Protein AF-A0A968MFD9-F1 (afdb_monomer)

Foldseek 3Di:
DDDVVVVVVVVVVVVVPPPDDPDDDDDPDDDPPDPDDPDDDDPDDDPDPDDDDDPPPPDDDDPDPPLPQDQLQQQDDPPRDDPDDADEDEDECFPDPNLVVLVVCVVVVHQEYEYEDEQCVQPVDPPDGDCVRVVVNLVSCNVSSHAYEYEYAFDHLVQDPVSFRAQGPDLLSLLVSLLVVLLVQASSHQEYEQFAALCDCVRRRNGRHDPVSLVSNLVSNVVSNCVRHSSHYYHYYDHDDDPDDDDD

Nearest PDB structures (foldseek):
  4zn2-assembly4_D  TM=9.107E-01  e=3.249E-11  Pseudomonas aeruginosa PAO1
  7kmn-assembly1_A  TM=6.439E-01  e=2.914E-06  Xanthomonas citri pv. citri str. 306
  6tbh-assembly5_E  TM=6.939E-01  e=8.505E-06  Cellvibrio japonicus Ueda107
  8z47-assembly1_A  TM=7.196E-01  e=1.811E-05  Bacteroides xylanisolvens XB1A
  8fa4-assembly2_A  TM=6.139E-01  e=4.529E-06  Xanthomonas campestris pv. campestris

Radius of gyration: 30.85 Å; Cα contacts (8 Å, |Δi|>4): 323; chains: 1; bounding box: 94×56×72 Å

Solvent-accessible surface area (backbone atoms only — not comparable to full-atom values): 14937 Å² total; per-residue (Å²): 139,88,59,72,68,59,55,53,54,56,55,55,57,61,68,71,71,74,76,75,78,80,73,79,78,79,74,80,78,78,75,84,81,71,78,84,71,84,76,75,81,76,78,76,83,74,85,71,76,79,79,78,83,68,93,78,72,81,67,78,77,77,92,68,81,69,75,67,84,75,74,55,60,36,69,60,68,85,75,63,86,66,101,62,92,82,51,63,45,81,52,78,57,76,99,48,67,45,68,59,54,54,51,50,38,48,74,71,69,34,46,33,38,40,34,78,45,49,44,25,76,33,34,61,46,93,93,48,71,55,55,68,72,57,52,52,52,49,50,50,32,56,76,65,55,34,43,34,30,41,31,43,34,37,31,21,36,88,46,23,94,83,52,37,43,10,67,52,76,47,36,65,62,49,16,53,50,34,29,54,53,31,61,74,37,54,92,61,43,50,28,40,25,47,39,56,25,50,84,36,28,70,48,25,41,70,36,76,50,53,69,68,60,52,48,47,38,43,52,24,38,43,51,27,28,46,76,67,26,41,36,36,36,71,40,74,46,59,71,68,88,75,93,68,84,78,77,131

Sequence (248 aa):
MPMRLILLIVLAAVVLASCGEVSPVPAPTPLPTQPLQPSTPLPEPQTSALPTESPWYLGTPSPLVAPLSNVCLGAGDFPPQIDAVQYGINAFLFATDTARVLALTKIGGFTWVRQQIHWHDLEGEKGNFVWRPLDQIVSAARANDVQLMLSVVRSPPWATTTGHTGLPDDPAAFENFMRKLAERYRGRVAAYQIWNEPNLSHEGGGTPVEPAQYLATLQAGYRAVKEVDPCALVVSAALALRTTPTRP

Secondary structure (DSSP, 8-state):
--SHHHHHHHHHHHHTT-----PPPPPPPPP-----PPPPPPPP---PPPPPPPTT---PPP------TT--TTSSSSSPP-SS---EEE---TTS-HHHHHHHHHHTT--EEEEEEEHHHH-SBTTB---HHHHHHHHHHHHTTPEEEEEEE---GGG-TT-SSSS-SSHHHHHHHHHHHHHHHTTT--EEEE-S-TTSGGGGTTSPPPHHHHHHHHHHHHHHHHHH-TTSEEEEPPPPPP-S----

Structure (mmCIF, N/CA/C/O backbone):
data_AF-A0A968MFD9-F1
#
_entry.id   AF-A0A968MFD9-F1
#
loop_
_atom_site.group_PDB
_atom_site.id
_atom_site.type_symbol
_atom_site.label_atom_id
_atom_site.label_alt_id
_atom_site.label_comp_id
_atom_site.label_asym_id
_atom_site.label_entity_id
_atom_site.label_seq_id
_atom_site.pdbx_PDB_ins_code
_atom_site.Cartn_x
_atom_site.Cartn_y
_atom_site.Cartn_z
_atom_site.occupancy
_atom_site.B_iso_or_equiv
_atom_site.auth_seq_id
_atom_site.auth_comp_id
_atom_site.auth_asym_id
_atom_site.auth_atom_id
_atom_site.pdbx_PDB_model_num
ATOM 1 N N . MET A 1 1 ? 74.063 -25.844 -18.238 1.00 59.44 1 MET A N 1
ATOM 2 C CA . MET A 1 1 ? 74.278 -24.954 -17.070 1.00 59.44 1 MET A CA 1
ATOM 3 C C . MET A 1 1 ? 74.148 -23.534 -17.603 1.00 59.44 1 MET A C 1
ATOM 5 O O . MET A 1 1 ? 74.822 -23.332 -18.601 1.00 59.44 1 MET A O 1
ATOM 9 N N . PRO A 1 2 ? 73.309 -22.595 -17.106 1.00 57.34 2 PRO A N 1
ATOM 10 C CA . PRO A 1 2 ? 72.785 -22.423 -15.742 1.00 57.34 2 PRO A CA 1
ATOM 11 C C . PRO A 1 2 ? 71.356 -21.794 -15.694 1.00 57.34 2 PRO A C 1
ATOM 13 O O . PRO A 1 2 ? 71.193 -20.600 -15.893 1.00 57.34 2 PRO A O 1
ATOM 16 N N . MET A 1 3 ? 70.290 -22.548 -15.408 1.00 53.91 3 MET A N 1
ATOM 17 C CA . MET A 1 3 ? 69.000 -21.904 -15.047 1.00 53.91 3 MET A CA 1
ATOM 18 C C . MET A 1 3 ? 68.132 -22.801 -14.167 1.00 53.91 3 MET A C 1
ATOM 20 O O . MET A 1 3 ? 67.531 -22.345 -13.201 1.00 53.91 3 MET A O 1
ATOM 24 N N . ARG A 1 4 ? 68.179 -24.118 -14.403 1.00 56.38 4 ARG A N 1
ATOM 25 C CA . ARG A 1 4 ? 67.490 -25.104 -13.555 1.00 56.38 4 ARG A CA 1
ATOM 26 C C . ARG A 1 4 ? 68.107 -25.273 -12.159 1.00 56.38 4 ARG A C 1
ATOM 28 O O . ARG A 1 4 ? 67.379 -25.581 -11.228 1.00 56.38 4 ARG A O 1
ATOM 35 N N . LEU A 1 5 ? 69.409 -25.018 -11.992 1.00 51.31 5 LEU A N 1
ATOM 36 C CA . LEU A 1 5 ? 70.069 -25.106 -10.681 1.00 51.31 5 LEU A CA 1
ATOM 37 C C . LEU A 1 5 ? 69.786 -23.876 -9.797 1.00 51.31 5 LEU A C 1
ATOM 39 O O . LEU A 1 5 ? 69.668 -24.010 -8.588 1.00 51.31 5 LEU A O 1
ATOM 43 N N . ILE A 1 6 ? 69.599 -22.697 -10.402 1.00 56.41 6 ILE A N 1
ATOM 44 C CA . ILE A 1 6 ? 69.256 -21.461 -9.678 1.00 56.41 6 ILE A CA 1
ATOM 45 C C . ILE A 1 6 ? 67.801 -21.520 -9.189 1.00 56.41 6 ILE A C 1
ATOM 47 O O . ILE A 1 6 ? 67.526 -21.170 -8.045 1.00 56.41 6 ILE A O 1
ATOM 51 N N . LEU A 1 7 ? 66.882 -22.053 -10.003 1.00 51.34 7 LEU A N 1
ATOM 52 C CA . LEU A 1 7 ? 65.472 -22.186 -9.621 1.00 51.34 7 LEU A CA 1
ATOM 53 C C . LEU A 1 7 ? 65.261 -23.174 -8.457 1.00 51.34 7 LEU A C 1
ATOM 55 O O . LEU A 1 7 ? 64.414 -22.936 -7.602 1.00 51.34 7 LEU A O 1
ATOM 59 N N . LEU A 1 8 ? 66.059 -24.246 -8.384 1.00 52.59 8 LEU A N 1
ATOM 60 C CA . LEU A 1 8 ? 65.995 -25.215 -7.282 1.00 52.59 8 LEU A CA 1
ATOM 61 C C . LEU A 1 8 ? 66.549 -24.656 -5.960 1.00 52.59 8 LEU A C 1
ATOM 63 O O . LEU A 1 8 ? 66.015 -24.978 -4.902 1.00 52.59 8 LEU A O 1
ATOM 67 N N . ILE A 1 9 ? 67.557 -23.780 -6.006 1.00 56.19 9 ILE A N 1
ATOM 68 C CA . ILE A 1 9 ? 68.098 -23.126 -4.801 1.00 56.19 9 ILE A CA 1
ATOM 69 C C . ILE A 1 9 ? 67.120 -22.063 -4.270 1.00 56.19 9 ILE A C 1
ATOM 71 O O . ILE A 1 9 ? 66.927 -21.962 -3.059 1.00 56.19 9 ILE A O 1
ATOM 75 N N . VAL A 1 10 ? 66.437 -21.325 -5.154 1.00 56.03 10 VAL A N 1
ATOM 76 C CA . VAL A 1 10 ? 65.427 -20.330 -4.746 1.00 56.03 10 VAL A CA 1
ATOM 77 C C . VAL A 1 10 ? 64.175 -21.000 -4.162 1.00 56.03 10 VAL A C 1
ATOM 79 O O . VAL A 1 10 ? 63.647 -20.516 -3.164 1.00 56.03 10 VAL A O 1
ATOM 82 N N . LEU A 1 11 ? 63.734 -22.148 -4.696 1.00 52.09 11 LEU A N 1
ATOM 83 C CA . LEU A 1 11 ? 62.593 -22.877 -4.122 1.00 52.09 11 LEU A CA 1
ATOM 84 C C . LEU A 1 11 ? 62.911 -23.505 -2.752 1.00 52.09 11 LEU A C 1
ATOM 86 O O . LEU A 1 11 ? 62.047 -23.522 -1.879 1.00 52.09 11 LEU A O 1
ATOM 90 N N . ALA A 1 12 ? 64.143 -23.978 -2.533 1.00 49.44 12 ALA A N 1
ATOM 91 C CA . ALA A 1 12 ? 64.551 -24.543 -1.244 1.00 49.44 12 ALA A CA 1
ATOM 92 C C . ALA A 1 12 ? 64.673 -23.476 -0.136 1.00 49.44 12 ALA A C 1
ATOM 94 O O . ALA A 1 12 ? 64.364 -23.758 1.021 1.00 49.44 12 ALA A O 1
ATOM 95 N N . ALA A 1 13 ? 65.051 -22.238 -0.480 1.00 49.09 13 ALA A N 1
ATOM 96 C CA . ALA A 1 13 ? 65.141 -21.136 0.482 1.00 49.09 13 ALA A CA 1
ATOM 97 C C . ALA A 1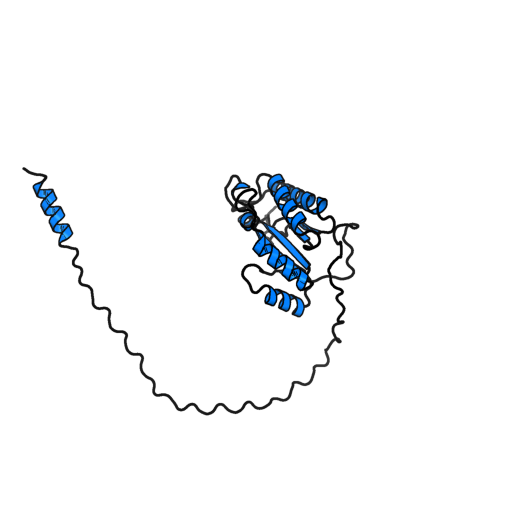 13 ? 63.766 -20.600 0.929 1.00 49.09 13 ALA A C 1
ATOM 99 O O . ALA A 1 13 ? 63.632 -20.136 2.058 1.00 49.09 13 ALA A O 1
ATOM 100 N N . VAL A 1 14 ? 62.728 -20.707 0.090 1.00 48.97 14 VAL A N 1
ATOM 101 C CA . VAL A 1 14 ? 61.362 -20.274 0.450 1.00 48.97 14 VAL A CA 1
ATOM 102 C C . VAL A 1 14 ? 60.653 -21.298 1.348 1.00 48.97 14 VAL A C 1
ATOM 104 O O . VAL A 1 14 ? 59.843 -20.916 2.187 1.00 48.97 14 VAL A O 1
ATOM 107 N N . VAL A 1 15 ? 61.001 -22.587 1.258 1.00 48.91 15 VAL A N 1
ATOM 108 C CA . VAL A 1 15 ? 60.402 -23.636 2.110 1.00 48.91 15 VAL A CA 1
ATOM 109 C C . VAL A 1 15 ? 61.018 -23.681 3.521 1.00 48.91 15 VAL A C 1
ATOM 111 O O . VAL A 1 15 ? 60.363 -24.130 4.456 1.00 48.91 15 VAL A O 1
ATOM 114 N N . LEU A 1 16 ? 62.226 -23.143 3.728 1.00 48.00 16 LEU A N 1
ATOM 115 C CA . LEU A 1 16 ? 62.885 -23.102 5.046 1.00 48.00 16 LEU A CA 1
ATOM 116 C C . LEU A 1 16 ? 62.602 -21.830 5.872 1.00 48.00 16 LEU A C 1
ATOM 118 O O . LEU A 1 16 ? 63.058 -21.738 7.007 1.00 48.00 16 LEU A O 1
ATOM 122 N N . ALA A 1 17 ? 61.821 -20.876 5.353 1.00 49.09 17 ALA A N 1
ATOM 123 C CA . ALA A 1 17 ? 61.472 -19.632 6.053 1.00 49.09 17 ALA A CA 1
ATOM 124 C C . ALA A 1 17 ? 60.042 -19.614 6.642 1.00 49.09 17 ALA A C 1
ATOM 126 O O . ALA A 1 17 ? 59.568 -18.565 7.070 1.00 49.09 17 ALA A O 1
ATOM 127 N N . SER A 1 18 ? 59.354 -20.762 6.690 1.00 49.50 18 SER A N 1
ATOM 128 C CA . SER A 1 18 ? 58.002 -20.897 7.262 1.00 49.50 18 SER A CA 1
ATOM 129 C C . SER A 1 18 ? 57.972 -21.807 8.497 1.00 49.50 18 SER A C 1
ATOM 131 O O . SER A 1 18 ? 57.087 -22.647 8.648 1.00 49.50 18 SER A O 1
ATOM 133 N N . CYS A 1 19 ? 58.921 -21.614 9.408 1.00 51.69 19 CYS A N 1
ATOM 134 C CA . CYS A 1 19 ? 58.775 -22.025 10.803 1.00 51.69 19 CYS A CA 1
ATOM 135 C C . CYS A 1 19 ? 58.803 -20.761 11.664 1.00 51.69 19 CYS A C 1
ATOM 137 O O . CYS A 1 19 ? 59.793 -20.464 12.324 1.00 51.69 19 CYS A O 1
ATOM 139 N N . GLY A 1 20 ? 57.727 -19.975 11.593 1.00 44.09 20 GLY A N 1
ATOM 140 C CA . GLY A 1 20 ? 57.461 -18.962 12.606 1.00 44.09 20 GLY A CA 1
ATOM 141 C C . GLY A 1 20 ? 57.124 -19.666 13.916 1.00 44.09 20 GLY A C 1
ATOM 142 O O . GLY A 1 20 ? 56.222 -20.503 13.951 1.00 44.09 20 GLY A O 1
ATOM 143 N N . GLU A 1 21 ? 57.875 -19.361 14.969 1.00 51.12 21 GLU A N 1
ATOM 144 C CA . GLU A 1 21 ? 57.589 -19.796 16.333 1.00 51.12 21 GLU A CA 1
ATOM 145 C C . GLU A 1 21 ? 56.140 -19.456 16.698 1.00 51.12 21 GLU A C 1
ATOM 147 O O . GLU A 1 21 ? 55.710 -18.302 16.632 1.00 51.12 21 GLU A O 1
ATOM 152 N N . VAL A 1 22 ? 55.377 -20.467 17.112 1.00 54.19 22 VAL A N 1
ATOM 153 C CA . VAL A 1 22 ? 54.095 -20.250 17.780 1.00 54.19 22 VAL A CA 1
ATOM 154 C C . VAL A 1 22 ? 54.421 -19.622 19.130 1.00 54.19 22 VAL A C 1
ATOM 156 O O . VAL A 1 22 ? 54.844 -20.312 20.056 1.00 54.19 22 VAL A O 1
ATOM 159 N N . SER A 1 23 ? 54.272 -18.301 19.239 1.00 57.62 23 SER A N 1
ATOM 160 C CA . SER A 1 23 ? 54.349 -17.635 20.538 1.00 57.62 23 SER A CA 1
ATOM 161 C C . SER A 1 23 ? 53.290 -18.247 21.463 1.00 57.62 23 SER A C 1
ATOM 163 O O . SER A 1 23 ? 52.136 -18.389 21.043 1.00 57.62 23 SER A O 1
ATOM 165 N N . PRO A 1 24 ? 53.636 -18.634 22.702 1.00 61.19 24 PRO A N 1
ATOM 166 C CA . PRO A 1 24 ? 52.649 -19.143 23.638 1.00 61.19 24 PRO A CA 1
ATOM 167 C C . PRO A 1 24 ? 51.604 -18.055 23.900 1.00 61.19 24 PRO A C 1
ATOM 169 O O . PRO A 1 24 ? 51.939 -16.918 24.232 1.00 61.19 24 PRO A O 1
ATOM 172 N N . VAL A 1 25 ? 50.329 -18.411 23.741 1.00 65.94 25 VAL A N 1
ATOM 173 C CA . VAL A 1 25 ? 49.209 -17.576 24.183 1.00 65.94 25 VAL A CA 1
ATOM 174 C C . VAL A 1 25 ? 49.387 -17.347 25.689 1.00 65.94 25 VAL A C 1
ATOM 176 O O . VAL A 1 25 ? 49.491 -18.333 26.425 1.00 65.94 25 VAL A O 1
ATOM 179 N N . PRO A 1 26 ? 49.462 -16.096 26.178 1.00 62.19 26 PRO A N 1
ATOM 180 C CA . PRO A 1 26 ? 49.563 -15.856 27.608 1.00 62.19 26 PRO A CA 1
ATOM 181 C C . PRO A 1 26 ? 48.314 -16.416 28.293 1.00 62.19 26 PRO A C 1
ATOM 183 O O . PRO A 1 26 ? 47.189 -16.201 27.837 1.00 62.19 26 PRO A O 1
ATOM 186 N N . ALA A 1 27 ? 48.519 -17.160 29.380 1.00 70.94 27 ALA A N 1
ATOM 187 C CA . ALA A 1 27 ? 47.425 -17.641 30.211 1.00 70.94 27 ALA A CA 1
ATOM 188 C C . ALA A 1 27 ? 46.564 -16.446 30.667 1.00 70.94 27 ALA A C 1
ATOM 190 O O . ALA A 1 27 ? 47.122 -15.386 30.972 1.00 70.94 27 ALA A O 1
ATOM 191 N N . PRO A 1 28 ? 45.227 -16.582 30.715 1.00 63.16 28 PRO A N 1
ATOM 192 C CA . PRO A 1 28 ? 44.371 -15.502 31.179 1.00 63.16 28 PRO A CA 1
ATOM 193 C C . PRO A 1 28 ? 44.765 -15.127 32.608 1.00 63.16 28 PRO A C 1
ATOM 195 O O . PRO A 1 28 ? 44.830 -15.983 33.492 1.00 63.16 28 PRO A O 1
ATOM 198 N N . THR A 1 29 ? 45.038 -13.842 32.829 1.00 71.00 29 THR A N 1
ATOM 199 C CA . THR A 1 29 ? 45.260 -13.290 34.165 1.00 71.00 29 THR A CA 1
ATOM 200 C C . THR A 1 29 ? 44.050 -13.641 35.034 1.00 71.00 29 THR A C 1
ATOM 202 O O . THR A 1 29 ? 42.927 -13.303 34.644 1.00 71.00 29 THR A O 1
ATOM 205 N N . PRO A 1 30 ? 44.220 -14.316 36.186 1.00 63.38 30 PRO A N 1
ATOM 206 C CA . PRO A 1 30 ? 43.100 -14.557 37.079 1.00 63.38 30 PRO A CA 1
ATOM 207 C C . PRO A 1 30 ? 42.532 -13.205 37.516 1.00 63.38 30 PRO A C 1
ATOM 209 O O . PRO A 1 30 ? 43.279 -12.323 37.949 1.00 63.38 30 PRO A O 1
ATOM 212 N N . LEU A 1 31 ? 41.215 -13.026 37.372 1.00 60.12 31 LEU A N 1
ATOM 213 C CA . LEU A 1 31 ? 40.544 -11.864 37.944 1.00 60.12 31 LEU A CA 1
ATOM 214 C C . LEU A 1 31 ? 40.829 -11.826 39.454 1.00 60.12 31 LEU A C 1
ATOM 216 O O . LEU A 1 31 ? 40.825 -12.883 40.092 1.00 60.12 31 LEU A O 1
ATOM 220 N N . PRO A 1 32 ? 41.045 -10.640 40.046 1.00 57.03 32 PRO A N 1
ATOM 221 C CA . PRO A 1 32 ? 41.175 -10.533 41.488 1.00 57.03 32 PRO A CA 1
ATOM 222 C C . PRO A 1 32 ? 39.895 -11.055 42.147 1.00 57.03 32 PRO A C 1
ATOM 224 O O . PRO A 1 32 ? 38.814 -10.493 41.966 1.00 57.03 32 PRO A O 1
ATOM 227 N N . THR A 1 33 ? 40.018 -12.141 42.909 1.00 58.19 33 THR A N 1
ATOM 228 C CA . THR A 1 33 ? 38.931 -12.652 43.742 1.00 58.19 33 THR A CA 1
ATOM 229 C C . THR A 1 33 ? 38.712 -11.664 44.877 1.00 58.19 33 THR A C 1
ATOM 231 O O . THR A 1 33 ? 39.442 -11.654 45.869 1.00 58.19 33 THR A O 1
ATOM 234 N N . GLN A 1 34 ? 37.724 -10.791 44.715 1.00 61.47 34 GLN A N 1
ATOM 235 C CA . GLN A 1 34 ? 37.271 -9.928 45.793 1.00 61.47 34 GLN A CA 1
ATOM 236 C C . GLN A 1 34 ? 36.615 -10.814 46.869 1.00 61.47 34 GLN A C 1
ATOM 238 O O . GLN A 1 34 ? 35.795 -11.670 46.521 1.00 61.47 34 GLN A O 1
ATOM 243 N N . PRO A 1 35 ? 36.956 -10.667 48.163 1.00 63.56 35 PRO A N 1
ATOM 244 C CA . PRO A 1 35 ? 36.236 -11.360 49.224 1.00 63.56 35 PRO A CA 1
ATOM 245 C C . PRO A 1 35 ? 34.754 -10.988 49.143 1.00 63.56 35 PRO A C 1
ATOM 247 O O . PRO A 1 35 ? 34.431 -9.806 49.015 1.00 63.56 35 PRO A O 1
ATOM 250 N N . LEU A 1 36 ? 33.860 -11.977 49.223 1.00 53.00 36 LEU A N 1
ATOM 251 C CA . LEU A 1 36 ? 32.425 -11.720 49.332 1.00 53.00 36 LEU A CA 1
ATOM 252 C C . LEU A 1 36 ? 32.188 -10.847 50.568 1.00 53.00 36 LEU A C 1
ATOM 254 O O . LEU A 1 36 ? 32.364 -11.298 51.701 1.00 53.00 36 LEU A O 1
ATOM 258 N N . GLN A 1 37 ? 31.817 -9.585 50.352 1.00 61.84 37 GLN A N 1
ATOM 259 C CA . GLN A 1 37 ? 31.318 -8.746 51.431 1.00 61.84 37 GLN A CA 1
ATOM 260 C C . GLN A 1 37 ? 29.975 -9.322 51.900 1.00 61.84 37 GLN A C 1
ATOM 262 O O . GLN A 1 37 ? 29.147 -9.673 51.054 1.00 61.84 37 GLN A O 1
ATOM 267 N N . PRO A 1 38 ? 29.724 -9.417 53.218 1.00 60.47 38 PRO A N 1
ATOM 268 C CA . PRO A 1 38 ? 28.403 -9.753 53.723 1.00 60.47 38 PRO A CA 1
ATOM 269 C C . PRO A 1 38 ? 27.402 -8.730 53.186 1.00 60.47 38 PRO A C 1
ATOM 271 O O . PRO A 1 38 ? 27.537 -7.531 53.439 1.00 60.47 38 PRO A O 1
ATOM 274 N N . SER A 1 39 ? 26.418 -9.191 52.420 1.00 54.84 39 SER A N 1
ATOM 275 C CA . SER A 1 39 ? 25.324 -8.344 51.971 1.00 54.84 39 SER A CA 1
ATOM 276 C C . SER A 1 39 ? 24.534 -7.878 53.191 1.00 54.84 39 SER A C 1
ATOM 278 O O . SER A 1 39 ? 24.040 -8.676 53.987 1.00 54.84 39 SER A O 1
ATOM 280 N N . THR A 1 40 ? 24.426 -6.562 53.355 1.00 62.84 40 THR A N 1
ATOM 281 C CA . THR A 1 40 ? 23.476 -5.966 54.293 1.00 62.84 40 THR A CA 1
ATOM 282 C C . THR A 1 40 ? 22.066 -6.386 53.858 1.00 62.84 40 THR A C 1
ATOM 284 O O . THR A 1 40 ? 21.785 -6.328 52.657 1.00 62.84 40 THR A O 1
ATOM 287 N N . PRO A 1 41 ? 21.177 -6.829 54.768 1.00 60.47 41 PRO A N 1
ATOM 288 C CA . PRO A 1 41 ? 19.803 -7.145 54.399 1.00 60.47 41 PRO A CA 1
ATOM 289 C C . PRO A 1 41 ? 19.155 -5.924 53.746 1.00 60.47 41 PRO A C 1
ATOM 291 O O . PRO A 1 41 ? 19.224 -4.818 54.286 1.00 60.47 41 PRO A O 1
ATOM 294 N N . LEU A 1 42 ? 18.555 -6.124 52.573 1.00 58.72 42 LEU A N 1
ATOM 295 C CA . LEU A 1 42 ? 17.754 -5.097 51.920 1.00 58.72 42 LEU A CA 1
ATOM 296 C C . LEU A 1 42 ? 16.590 -4.741 52.868 1.00 58.72 42 LEU A C 1
ATOM 298 O O . LEU A 1 42 ? 15.942 -5.669 53.361 1.00 58.72 42 LEU A O 1
ATOM 302 N N . PRO A 1 43 ? 16.319 -3.456 53.161 1.00 61.09 43 PRO A N 1
ATOM 303 C CA . PRO A 1 43 ? 15.158 -3.096 53.966 1.00 61.09 43 PRO A CA 1
ATOM 304 C C . PRO A 1 43 ? 13.883 -3.617 53.294 1.00 61.09 43 PRO A C 1
ATOM 306 O O . PRO A 1 43 ? 13.740 -3.529 52.072 1.00 61.09 43 PRO A O 1
ATOM 309 N N . GLU A 1 44 ? 12.974 -4.179 54.094 1.00 65.62 44 GLU A N 1
ATOM 310 C CA . GLU A 1 44 ? 11.663 -4.624 53.620 1.00 65.62 44 GLU A CA 1
ATOM 311 C C . GLU A 1 44 ? 10.960 -3.485 52.864 1.00 65.62 44 GLU A C 1
ATOM 313 O O . GLU A 1 44 ? 10.977 -2.339 53.332 1.00 65.62 44 GLU A O 1
ATOM 318 N N . PRO A 1 45 ? 10.339 -3.763 51.701 1.00 48.69 45 PRO A N 1
ATOM 319 C CA . PRO A 1 45 ? 9.581 -2.755 50.983 1.00 48.69 45 PRO A CA 1
ATOM 320 C C . PRO A 1 45 ? 8.438 -2.280 51.877 1.00 48.69 45 PRO A C 1
ATOM 322 O O . PRO A 1 45 ? 7.514 -3.030 52.188 1.00 48.69 45 PRO A O 1
ATOM 325 N N . GLN A 1 46 ? 8.502 -1.018 52.294 1.00 51.91 46 GLN A N 1
ATOM 326 C CA . GLN A 1 46 ? 7.377 -0.388 52.962 1.00 51.91 46 GLN A CA 1
ATOM 327 C C . GLN A 1 46 ? 6.223 -0.313 51.966 1.00 51.91 46 GLN A C 1
ATOM 329 O O . GLN A 1 46 ? 6.373 0.224 50.865 1.00 51.91 46 GLN A O 1
ATOM 334 N N . THR A 1 47 ? 5.074 -0.861 52.351 1.00 52.00 47 THR A N 1
ATOM 335 C CA . THR A 1 47 ? 3.824 -0.745 51.605 1.00 52.00 47 THR A CA 1
ATOM 336 C C . THR A 1 47 ? 3.435 0.730 51.547 1.00 52.00 47 THR A C 1
ATOM 338 O O . THR A 1 47 ? 2.796 1.260 52.453 1.00 52.00 47 THR A O 1
ATOM 341 N N . SER A 1 48 ? 3.879 1.421 50.498 1.00 57.47 48 SER A N 1
ATOM 342 C CA . SER A 1 48 ? 3.416 2.766 50.183 1.00 57.47 48 SER A CA 1
ATOM 343 C C . SER A 1 48 ? 1.920 2.684 49.897 1.00 57.47 48 SER A C 1
ATOM 345 O O . SER A 1 48 ? 1.485 1.860 49.088 1.00 57.47 48 SER A O 1
ATOM 347 N N . ALA A 1 49 ? 1.131 3.497 50.596 1.00 53.16 49 ALA A N 1
ATOM 348 C CA . ALA A 1 49 ? -0.294 3.616 50.341 1.00 53.16 49 ALA A CA 1
ATOM 349 C C . ALA A 1 49 ? -0.535 3.930 48.853 1.00 53.16 49 ALA A C 1
ATOM 351 O O . ALA A 1 49 ? 0.213 4.695 48.240 1.00 53.16 49 ALA A O 1
ATOM 352 N N . LEU A 1 50 ? -1.574 3.317 48.279 1.00 53.69 50 LEU A N 1
ATOM 353 C CA . LEU A 1 50 ? -2.024 3.588 46.913 1.00 53.69 50 LEU A CA 1
ATOM 354 C C . LEU A 1 50 ? -2.193 5.107 46.715 1.00 53.69 50 LEU A C 1
ATOM 356 O O . LEU A 1 50 ? -2.758 5.762 47.595 1.00 53.69 50 LEU A O 1
ATOM 360 N N . PRO A 1 51 ? -1.718 5.685 45.597 1.00 51.22 51 PRO A N 1
ATOM 361 C CA . PRO A 1 51 ? -1.910 7.102 45.337 1.00 51.22 51 PRO A CA 1
ATOM 362 C C . PRO A 1 51 ? -3.407 7.416 45.256 1.00 51.22 51 PRO A C 1
ATOM 364 O O . PRO A 1 51 ? -4.154 6.748 44.543 1.00 51.22 51 PRO A O 1
ATOM 367 N N . THR A 1 52 ? -3.829 8.441 45.996 1.00 59.09 52 THR A N 1
ATOM 368 C CA . THR A 1 52 ? -5.164 9.041 45.919 1.00 59.09 52 THR A CA 1
ATOM 369 C C . THR A 1 52 ? -5.504 9.364 44.463 1.00 59.09 52 THR A C 1
ATOM 371 O O . THR A 1 52 ? -4.748 10.074 43.796 1.00 59.09 52 THR A O 1
ATOM 374 N N . GLU A 1 53 ? -6.628 8.836 43.970 1.00 52.12 53 GLU A N 1
ATOM 375 C CA . GLU A 1 53 ? -7.109 9.058 42.604 1.00 52.12 53 GLU A CA 1
ATOM 376 C C . GLU A 1 53 ? -7.211 10.558 42.288 1.00 52.12 53 GLU A C 1
ATOM 378 O O . GLU A 1 53 ? -7.759 11.352 43.055 1.00 52.12 53 GLU A O 1
ATOM 383 N N . SER A 1 54 ? -6.643 10.956 41.148 1.00 57.06 54 SER A N 1
ATOM 384 C CA . SER A 1 54 ? -6.646 12.343 40.686 1.00 57.06 54 SER A CA 1
ATOM 385 C C . SER A 1 54 ? -8.001 12.707 40.051 1.00 57.06 54 SER A C 1
ATOM 387 O O . SER A 1 54 ? -8.538 11.911 39.280 1.00 57.06 54 SER A O 1
ATOM 389 N N . PRO A 1 55 ? -8.548 13.914 40.295 1.00 56.84 55 PRO A N 1
ATOM 390 C CA . PRO A 1 55 ? -9.918 14.291 39.915 1.00 56.84 55 PRO A CA 1
ATOM 391 C C . PRO A 1 55 ? -10.147 14.564 38.414 1.00 56.84 55 PRO A C 1
ATOM 393 O O . PRO A 1 55 ? -11.233 14.991 38.035 1.00 56.84 55 PRO A O 1
ATOM 396 N N . TRP A 1 56 ? -9.162 14.329 37.541 1.00 48.72 56 TRP A N 1
ATOM 397 C CA . TRP A 1 56 ? -9.282 14.522 36.086 1.00 48.72 56 TRP A CA 1
ATOM 398 C C . TRP A 1 56 ? -9.546 13.224 35.305 1.00 48.72 56 TRP A C 1
ATOM 400 O O . TRP A 1 56 ? -9.343 13.183 34.092 1.00 48.72 56 TRP A O 1
ATOM 410 N N . TYR A 1 57 ? -10.050 12.174 35.962 1.00 42.06 57 TYR A N 1
ATOM 411 C CA . TYR A 1 57 ? -10.617 11.025 35.253 1.00 42.06 57 TYR A CA 1
ATOM 412 C C . TYR A 1 57 ? -11.871 11.453 34.473 1.00 42.06 57 TYR A C 1
ATOM 414 O O . TYR A 1 57 ? -12.986 11.507 34.993 1.00 42.06 57 TYR A O 1
ATOM 422 N N . LEU A 1 58 ? -11.662 11.779 33.197 1.00 52.31 58 LEU A N 1
ATOM 423 C CA . LEU A 1 58 ? -12.693 12.014 32.192 1.00 52.31 58 LEU A CA 1
ATOM 424 C C . LEU A 1 58 ? -13.392 10.694 31.848 1.00 52.31 58 LEU A C 1
ATOM 426 O O . LEU A 1 58 ? -13.153 10.122 30.793 1.00 52.31 58 LEU A O 1
ATOM 430 N N . GLY A 1 59 ? -14.261 10.232 32.747 1.00 47.28 59 GLY A N 1
ATOM 431 C CA . GLY A 1 59 ? -15.201 9.144 32.498 1.00 47.28 59 GLY A CA 1
ATOM 432 C C . GLY A 1 59 ? -14.570 7.781 32.196 1.00 47.28 59 GLY A C 1
ATOM 433 O O . GLY A 1 59 ? -13.388 7.616 31.905 1.00 47.28 59 GLY A O 1
ATOM 434 N N . THR A 1 60 ? -15.394 6.749 32.278 1.00 49.78 60 THR A N 1
ATOM 435 C CA . THR A 1 60 ? -15.084 5.448 31.693 1.00 49.78 60 THR A CA 1
ATOM 436 C C . THR A 1 60 ? -15.027 5.623 30.169 1.00 49.78 60 THR A C 1
ATOM 438 O O . THR A 1 60 ? -15.998 6.139 29.607 1.00 49.78 60 THR A O 1
ATOM 441 N N . PRO A 1 61 ? -13.946 5.224 29.465 1.00 47.38 61 PRO A N 1
ATOM 442 C CA . PRO A 1 61 ? -13.979 5.185 28.009 1.00 47.38 61 PRO A CA 1
ATOM 443 C C . PRO A 1 61 ? -15.146 4.288 27.599 1.00 47.38 61 PRO A C 1
ATOM 445 O O . PRO A 1 61 ? -15.244 3.144 28.045 1.00 47.38 61 PRO A O 1
ATOM 448 N N . SER A 1 62 ? -16.071 4.842 26.815 1.00 45.94 62 SER A N 1
ATOM 449 C CA . SER A 1 62 ? -17.243 4.116 26.337 1.00 45.94 62 SER A CA 1
ATOM 450 C C . SER A 1 62 ? -16.769 2.855 25.604 1.00 45.94 62 SER A C 1
ATOM 452 O O . SER A 1 62 ? -16.041 2.976 24.614 1.00 45.94 62 SER A O 1
ATOM 454 N N . PRO A 1 63 ? -17.107 1.640 26.069 1.00 54.97 63 PRO A N 1
ATOM 455 C CA . PRO A 1 63 ? -16.597 0.424 25.464 1.00 54.97 63 PRO A CA 1
ATOM 456 C C . PRO A 1 63 ? -17.505 0.042 24.300 1.00 54.97 63 PRO A C 1
ATOM 458 O O . PRO A 1 63 ? -18.232 -0.933 24.396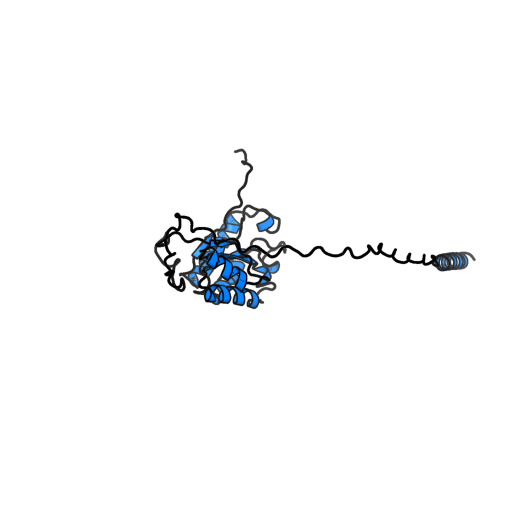 1.00 54.97 63 PRO A O 1
ATOM 461 N N . LEU A 1 64 ? -17.521 0.827 23.224 1.00 46.97 64 LEU A N 1
ATOM 462 C CA . LEU A 1 64 ? -18.380 0.565 22.064 1.00 46.97 64 LEU A CA 1
ATOM 463 C C . LEU A 1 64 ? -17.729 1.074 20.768 1.00 46.97 64 LEU A C 1
ATOM 465 O O . LEU A 1 64 ? -18.354 1.756 19.962 1.00 46.97 64 LEU A O 1
ATOM 469 N N . VAL A 1 65 ? -16.465 0.715 20.522 1.00 48.12 65 VAL A N 1
ATOM 470 C CA . VAL A 1 65 ? -16.018 0.634 19.124 1.00 48.12 65 VAL A CA 1
ATOM 471 C C . VAL A 1 65 ? -16.657 -0.636 18.576 1.00 48.12 65 VAL A C 1
ATOM 473 O O . VAL A 1 65 ? -16.209 -1.742 18.875 1.00 48.12 65 VAL A O 1
ATOM 476 N N . ALA A 1 66 ? -17.768 -0.484 17.851 1.00 46.16 66 ALA A N 1
ATOM 477 C CA . ALA A 1 66 ? -18.318 -1.568 17.049 1.00 46.16 66 ALA A CA 1
ATOM 478 C C . ALA A 1 66 ? -17.187 -2.168 16.193 1.00 46.16 66 ALA A C 1
ATOM 480 O O . ALA A 1 66 ? -16.319 -1.413 15.742 1.00 46.16 66 ALA A O 1
ATOM 481 N N . PRO A 1 67 ? -17.153 -3.494 15.978 1.00 51.34 67 PRO A N 1
ATOM 482 C CA . PRO A 1 67 ? -16.099 -4.106 15.183 1.00 51.34 67 PRO A CA 1
ATOM 483 C C . PRO A 1 67 ? -16.020 -3.394 13.825 1.00 51.34 67 PRO A C 1
ATOM 485 O O . PRO A 1 67 ? -17.000 -3.326 13.086 1.00 51.34 67 PRO A O 1
ATOM 488 N N . LEU A 1 68 ? -14.848 -2.828 13.508 1.00 54.28 68 LEU A N 1
ATOM 489 C CA . LEU A 1 68 ? -14.589 -2.031 12.291 1.00 54.28 68 LEU A CA 1
ATOM 490 C C . LEU A 1 68 ? -14.689 -2.860 11.001 1.00 54.28 68 LEU A C 1
ATOM 492 O O . LEU A 1 68 ? -14.487 -2.366 9.887 1.00 54.28 68 LEU A O 1
ATOM 496 N N . SER A 1 69 ? -14.967 -4.151 11.146 1.00 51.12 69 SER A N 1
ATOM 497 C CA . SER A 1 69 ? -15.184 -5.085 10.068 1.00 51.12 69 SER A CA 1
ATOM 498 C C . SER A 1 69 ? -16.517 -4.762 9.389 1.00 51.12 69 SER A C 1
ATOM 500 O O . SER A 1 69 ? -17.568 -5.221 9.819 1.00 51.12 69 SER A O 1
ATOM 502 N N . ASN A 1 70 ? -16.424 -3.951 8.322 1.00 54.81 70 ASN A N 1
ATOM 503 C CA . ASN A 1 70 ? -17.267 -3.906 7.106 1.00 54.81 70 ASN A CA 1
ATOM 504 C C . ASN A 1 70 ? -17.590 -2.485 6.604 1.00 54.81 70 ASN A C 1
ATOM 506 O O . ASN A 1 70 ? -18.422 -2.338 5.709 1.00 54.81 70 ASN A O 1
ATOM 510 N N . VAL A 1 71 ? -16.935 -1.432 7.108 1.00 63.19 71 VAL A N 1
ATOM 511 C CA . VAL A 1 71 ? -17.150 -0.090 6.544 1.00 63.19 71 VAL A CA 1
ATOM 512 C C . VAL A 1 71 ? -16.511 -0.007 5.158 1.00 63.19 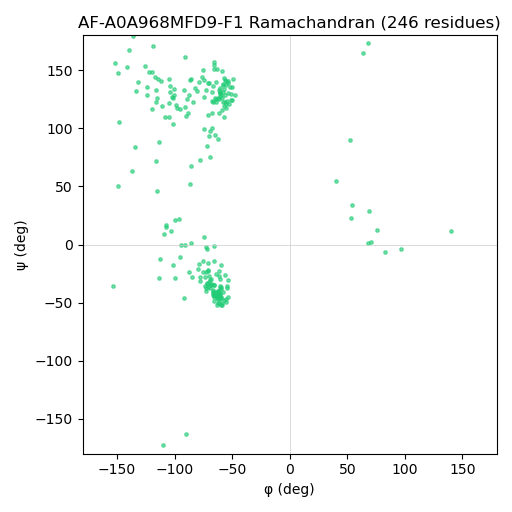71 VAL A C 1
ATOM 514 O O . VAL A 1 71 ? -15.289 -0.035 5.003 1.00 63.19 71 VAL A O 1
ATOM 517 N N . CYS A 1 72 ? -17.359 0.087 4.137 1.00 77.06 72 CYS A N 1
ATOM 518 C CA . CYS A 1 72 ? -16.967 0.275 2.749 1.00 77.06 72 CYS A CA 1
ATOM 519 C C . CYS A 1 72 ? -16.581 1.743 2.501 1.00 77.06 72 CYS A C 1
ATOM 521 O O . CYS A 1 72 ? -17.328 2.503 1.891 1.00 77.06 72 CYS A O 1
ATOM 523 N N . LEU A 1 73 ? -15.416 2.155 3.008 1.00 78.38 73 LEU A N 1
ATOM 524 C CA . LEU A 1 73 ? -14.963 3.554 2.966 1.00 78.38 73 LEU A CA 1
ATOM 525 C C . LEU A 1 73 ? -14.726 4.069 1.537 1.00 78.38 73 LEU A C 1
ATOM 527 O O . LEU A 1 73 ? -14.766 5.270 1.292 1.00 78.38 73 LEU A O 1
ATOM 531 N N . GLY A 1 74 ? -14.443 3.171 0.592 1.00 76.50 74 GLY A N 1
ATOM 532 C CA . GLY A 1 74 ? -14.028 3.525 -0.760 1.00 76.50 74 GLY A CA 1
ATOM 533 C C . GLY A 1 74 ? -15.117 3.582 -1.832 1.00 76.50 74 GLY A C 1
ATOM 534 O O . GLY A 1 74 ? -14.787 4.047 -2.923 1.00 76.50 74 GLY A O 1
ATOM 535 N N . ALA A 1 75 ? -16.344 3.105 -1.581 1.00 72.56 75 ALA A N 1
ATOM 536 C CA . ALA A 1 75 ? -17.374 2.948 -2.625 1.00 72.56 75 ALA A CA 1
ATOM 537 C C . ALA A 1 75 ? -18.528 3.971 -2.556 1.00 72.56 75 ALA A C 1
ATOM 539 O O . ALA A 1 75 ? -19.568 3.750 -3.172 1.00 72.56 75 ALA A O 1
ATOM 540 N N . GLY A 1 76 ? -18.361 5.062 -1.804 1.00 69.19 76 GLY A N 1
ATOM 541 C CA . GLY A 1 76 ? -19.352 6.136 -1.666 1.00 69.19 76 GLY A CA 1
ATOM 542 C C . GLY A 1 76 ? -18.937 7.448 -2.336 1.00 69.19 76 GLY A C 1
ATOM 543 O O . GLY A 1 76 ? -17.916 7.517 -3.024 1.00 69.19 76 GLY A O 1
ATOM 544 N N . ASP A 1 77 ? -19.732 8.493 -2.100 1.00 70.94 77 ASP A N 1
ATOM 545 C CA . ASP A 1 77 ? -19.427 9.853 -2.544 1.00 70.94 77 ASP A CA 1
ATOM 546 C C . ASP A 1 77 ? -18.072 10.324 -2.000 1.00 70.94 77 ASP A C 1
ATOM 548 O O . ASP A 1 77 ? -17.683 10.014 -0.871 1.00 70.94 77 ASP A O 1
ATOM 552 N N . PHE A 1 78 ? -17.341 11.082 -2.819 1.00 72.00 78 PHE A N 1
ATOM 553 C CA . PHE A 1 78 ? -16.091 11.707 -2.405 1.00 72.00 78 PHE A CA 1
ATOM 554 C C . PHE A 1 78 ? -16.361 13.126 -1.873 1.00 72.00 78 PHE A C 1
ATOM 556 O O . PHE A 1 78 ? -17.032 13.902 -2.557 1.00 72.00 78 PHE A O 1
ATOM 563 N N . PRO A 1 79 ? -15.795 13.515 -0.715 1.00 72.12 79 PRO A N 1
ATOM 564 C CA . PRO A 1 79 ? -14.898 12.730 0.136 1.00 72.12 79 PRO A CA 1
ATOM 565 C C . PRO A 1 79 ? -15.638 11.650 0.951 1.00 72.12 79 PRO A C 1
ATOM 567 O O . PRO A 1 79 ? -16.794 11.876 1.319 1.00 72.12 79 PRO A O 1
ATOM 570 N N . PRO A 1 80 ? -14.979 10.515 1.283 1.00 74.31 80 PRO A N 1
ATOM 571 C CA . PRO A 1 80 ? -15.555 9.495 2.154 1.00 74.31 80 PRO A CA 1
ATOM 572 C C . PRO A 1 80 ? -16.096 10.107 3.446 1.00 74.31 80 PRO A C 1
ATOM 574 O O . PRO A 1 80 ? -15.393 10.861 4.121 1.00 74.31 80 PRO A O 1
ATOM 577 N N . GLN A 1 81 ? -17.338 9.777 3.789 1.00 72.38 81 GLN A N 1
ATOM 578 C CA . GLN A 1 81 ? -17.968 10.239 5.022 1.00 72.38 81 GLN A CA 1
ATOM 579 C C . GLN A 1 81 ? -17.563 9.312 6.173 1.00 72.38 81 GLN A C 1
ATOM 581 O O . GLN A 1 81 ? -17.768 8.100 6.099 1.00 72.38 81 GLN A O 1
ATOM 586 N N . ILE A 1 82 ? -16.969 9.881 7.221 1.00 75.75 82 ILE A N 1
ATOM 587 C CA . ILE A 1 82 ? -16.624 9.182 8.463 1.00 75.75 82 ILE A CA 1
ATOM 588 C C . ILE A 1 82 ? -17.272 9.914 9.638 1.00 75.75 82 ILE A C 1
ATOM 590 O O . ILE A 1 82 ? -17.209 11.139 9.714 1.00 75.75 82 ILE A O 1
ATOM 594 N N . ASP A 1 83 ? -17.881 9.166 10.558 1.00 77.56 83 ASP A N 1
ATOM 595 C CA . ASP A 1 83 ? -18.638 9.742 11.681 1.00 77.56 83 ASP A CA 1
ATOM 596 C C . ASP A 1 83 ? -17.736 10.411 12.731 1.00 77.56 83 ASP A C 1
ATOM 598 O O . ASP A 1 83 ? -18.175 11.263 13.502 1.00 77.56 83 ASP A O 1
ATOM 602 N N . ALA A 1 84 ? -16.460 10.021 12.769 1.00 83.00 84 ALA A N 1
ATOM 603 C CA . ALA A 1 84 ? -15.457 10.566 13.669 1.00 83.00 84 ALA A CA 1
ATOM 604 C C . ALA A 1 84 ? -14.057 10.468 13.055 1.00 83.00 84 ALA A C 1
ATOM 606 O O . ALA A 1 84 ? -13.778 9.600 12.223 1.00 83.00 84 ALA A O 1
ATOM 607 N N . VAL A 1 85 ? -13.155 11.338 13.514 1.00 85.62 85 VAL A N 1
ATOM 608 C CA . VAL A 1 85 ? -11.725 11.239 13.200 1.00 85.62 85 VAL A CA 1
ATOM 609 C C . VAL A 1 85 ? -11.192 9.910 13.732 1.00 85.62 85 VAL A C 1
ATOM 611 O O . VAL A 1 85 ? -11.419 9.557 14.888 1.00 85.62 85 VAL A O 1
ATOM 614 N N . GLN A 1 86 ? -10.467 9.181 12.887 1.00 88.00 86 GLN A N 1
ATOM 615 C CA . GLN A 1 86 ? -9.836 7.914 13.243 1.00 88.00 86 GLN A CA 1
ATOM 616 C C . GLN A 1 86 ? -8.327 8.106 13.415 1.00 88.00 86 GLN A C 1
ATOM 618 O O . GLN A 1 86 ? -7.698 8.858 12.669 1.00 88.00 86 GLN A O 1
ATOM 623 N N . TYR A 1 87 ? -7.745 7.410 14.391 1.00 93.69 87 TYR A N 1
ATOM 624 C CA . TYR A 1 87 ? -6.322 7.499 14.711 1.00 93.69 87 TYR A CA 1
ATOM 625 C C . TYR A 1 87 ? -5.604 6.194 14.367 1.00 93.69 87 TYR A C 1
ATOM 627 O O . TYR A 1 87 ? -6.112 5.095 14.608 1.00 93.69 87 TYR A O 1
ATOM 635 N N . GLY A 1 88 ? -4.388 6.325 13.843 1.00 94.94 88 GLY A N 1
ATOM 636 C CA . GLY A 1 88 ? -3.544 5.197 13.477 1.00 94.94 88 GLY A CA 1
ATOM 637 C C . GLY A 1 88 ? -2.081 5.397 13.817 1.00 94.94 88 GLY A C 1
ATOM 638 O O . GLY A 1 88 ? -1.638 6.510 14.100 1.00 94.94 88 GLY A O 1
ATOM 639 N N . ILE A 1 89 ? -1.331 4.302 13.733 1.00 97.06 89 ILE A N 1
ATOM 640 C CA . ILE A 1 89 ? 0.120 4.287 13.923 1.00 97.06 89 ILE A CA 1
ATOM 641 C C . ILE A 1 89 ? 0.831 3.657 12.729 1.00 97.06 89 ILE A C 1
ATOM 643 O O . ILE A 1 89 ? 0.294 2.795 12.036 1.00 97.06 89 ILE A O 1
ATOM 647 N N . ASN A 1 90 ? 2.081 4.059 12.515 1.00 97.25 90 ASN A N 1
ATOM 648 C CA . ASN A 1 90 ? 3.008 3.276 11.706 1.00 97.25 90 ASN A CA 1
ATOM 649 C C . ASN A 1 90 ? 3.569 2.148 12.572 1.00 97.25 90 ASN A C 1
ATOM 651 O O . ASN A 1 90 ? 4.010 2.404 13.692 1.00 97.25 90 ASN A O 1
ATOM 655 N N . ALA A 1 91 ? 3.576 0.922 12.055 1.00 96.69 91 ALA A N 1
ATOM 656 C CA . ALA A 1 91 ? 4.161 -0.216 12.754 1.00 96.69 91 ALA A CA 1
ATOM 657 C C . ALA A 1 91 ? 4.897 -1.148 11.787 1.00 96.69 91 ALA A C 1
ATOM 659 O O . ALA A 1 91 ? 4.550 -1.252 10.611 1.00 96.69 91 ALA A O 1
ATOM 660 N N . PHE A 1 92 ? 5.896 -1.854 12.317 1.00 95.19 92 PHE A N 1
ATOM 661 C CA . PHE A 1 92 ? 6.569 -2.956 11.638 1.00 95.19 92 PHE A CA 1
ATOM 662 C C . PHE A 1 92 ? 6.099 -4.282 12.246 1.00 95.19 92 PHE A C 1
ATOM 664 O O . PHE A 1 92 ? 6.402 -4.605 13.395 1.00 95.19 92 PHE A O 1
ATOM 671 N N . LEU A 1 93 ? 5.325 -5.037 11.474 1.00 96.12 93 LEU A N 1
ATOM 672 C CA . LEU A 1 93 ? 4.691 -6.294 11.871 1.00 96.12 93 LEU A CA 1
ATOM 673 C C . LEU A 1 93 ? 5.434 -7.527 11.341 1.00 96.12 93 LEU A C 1
ATOM 675 O O . LEU A 1 93 ? 5.223 -8.626 11.850 1.00 96.12 93 LEU A O 1
ATOM 679 N N . PHE A 1 94 ? 6.301 -7.366 10.336 1.00 94.62 94 PHE A N 1
ATOM 680 C CA . PHE A 1 94 ? 7.185 -8.438 9.874 1.00 94.62 94 PHE A CA 1
ATOM 681 C C . PHE A 1 94 ? 8.283 -8.716 10.895 1.00 94.62 94 PHE A C 1
ATOM 683 O O . PHE A 1 94 ? 8.877 -7.783 11.427 1.00 94.62 94 PHE A O 1
ATOM 690 N N . ALA A 1 95 ? 8.587 -10.000 11.108 1.00 90.31 95 ALA A N 1
ATOM 691 C CA . ALA A 1 95 ? 9.667 -10.463 11.985 1.00 90.31 95 ALA A CA 1
ATOM 692 C C . ALA A 1 95 ? 9.617 -9.900 13.424 1.00 90.31 95 ALA A C 1
ATOM 694 O O . ALA A 1 95 ? 10.626 -9.883 14.125 1.00 90.31 95 ALA A O 1
ATOM 695 N N . THR A 1 96 ? 8.440 -9.464 13.877 1.00 93.31 96 THR A N 1
ATOM 696 C CA . THR A 1 96 ? 8.176 -9.002 15.243 1.00 93.31 96 THR A CA 1
ATOM 697 C C . THR A 1 96 ? 7.123 -9.883 15.911 1.00 93.31 96 THR A C 1
ATOM 699 O O . THR A 1 96 ? 6.477 -10.714 15.270 1.00 93.31 96 THR A O 1
ATOM 702 N N . ASP A 1 97 ? 6.924 -9.699 17.217 1.00 94.06 97 ASP A N 1
ATOM 703 C CA . ASP A 1 97 ? 5.748 -10.231 17.904 1.00 94.06 97 ASP A CA 1
ATOM 704 C C . ASP A 1 97 ? 4.507 -9.423 17.484 1.00 94.06 97 ASP A C 1
ATOM 706 O O . ASP A 1 97 ? 4.106 -8.451 18.133 1.00 94.06 97 ASP A O 1
ATOM 710 N N . THR A 1 98 ? 3.920 -9.812 16.348 1.00 94.94 98 THR A N 1
ATOM 711 C CA . THR A 1 98 ? 2.745 -9.156 15.759 1.00 94.94 98 THR A CA 1
ATOM 712 C C . THR A 1 98 ? 1.588 -9.065 16.758 1.00 94.94 98 THR A C 1
ATOM 714 O O . THR A 1 98 ? 0.896 -8.049 16.802 1.00 94.94 98 THR A O 1
ATOM 717 N N . ALA A 1 99 ? 1.387 -10.094 17.592 1.00 91.31 99 ALA A N 1
ATOM 718 C CA . ALA A 1 99 ? 0.307 -10.114 18.575 1.00 91.31 99 ALA A CA 1
ATOM 719 C C . ALA A 1 99 ? 0.514 -9.035 19.645 1.00 91.31 99 ALA A C 1
ATOM 721 O O . ALA A 1 99 ? -0.411 -8.275 19.942 1.00 91.31 99 ALA A O 1
ATOM 722 N N . ARG A 1 100 ? 1.741 -8.906 20.165 1.00 94.31 100 ARG A N 1
ATOM 723 C CA . ARG A 1 100 ? 2.091 -7.842 21.114 1.00 94.31 100 ARG A CA 1
ATOM 724 C C . ARG A 1 100 ? 1.933 -6.451 20.506 1.00 94.31 100 ARG A C 1
ATOM 726 O O . ARG A 1 100 ? 1.377 -5.574 21.165 1.00 94.31 100 ARG A O 1
ATOM 733 N N . VAL A 1 101 ? 2.395 -6.234 19.272 1.00 96.56 101 VAL A N 1
ATOM 734 C CA . VAL A 1 101 ? 2.278 -4.921 18.609 1.00 96.56 101 VAL A CA 1
ATOM 735 C C . VAL A 1 101 ? 0.809 -4.521 18.440 1.00 96.56 101 VAL A C 1
ATOM 737 O O . VAL A 1 101 ? 0.437 -3.397 18.780 1.00 96.56 101 VAL A O 1
ATOM 740 N N . LEU A 1 102 ? -0.050 -5.440 17.990 1.00 95.31 102 LEU A N 1
ATOM 741 C CA . LEU A 1 102 ? -1.484 -5.173 17.832 1.00 95.31 102 LEU A CA 1
ATOM 742 C C . LEU A 1 102 ? -2.202 -4.985 19.177 1.00 95.31 102 LEU A C 1
ATOM 744 O O . LEU A 1 102 ? -3.097 -4.146 19.283 1.00 95.31 102 LEU A O 1
ATOM 748 N N . ALA A 1 103 ? -1.790 -5.701 20.227 1.00 92.75 103 ALA A N 1
ATOM 749 C CA . ALA A 1 103 ? -2.306 -5.472 21.575 1.00 92.75 103 ALA A CA 1
ATOM 750 C C . ALA A 1 103 ? -1.966 -4.057 22.075 1.00 92.75 103 ALA A C 1
ATOM 752 O O . ALA A 1 103 ? -2.849 -3.343 22.548 1.00 92.75 103 ALA A O 1
ATOM 753 N N . LEU A 1 104 ? -0.713 -3.618 21.909 1.00 94.88 104 LEU A N 1
ATOM 754 C CA . LEU A 1 104 ? -0.279 -2.268 22.286 1.00 94.88 104 LEU A CA 1
ATOM 755 C C . LEU A 1 104 ? -0.946 -1.178 21.439 1.00 94.88 104 LEU A C 1
ATOM 757 O O . LEU A 1 104 ? -1.281 -0.122 21.969 1.00 94.88 104 LEU A O 1
ATOM 761 N N . THR A 1 105 ? -1.197 -1.451 20.156 1.00 95.56 105 THR A N 1
ATOM 762 C CA . THR A 1 105 ? -1.965 -0.563 19.264 1.00 95.56 105 THR A CA 1
ATOM 763 C C . THR A 1 105 ? -3.336 -0.253 19.868 1.00 95.56 105 THR A C 1
ATOM 765 O O . THR A 1 105 ? -3.698 0.913 20.016 1.00 95.56 105 THR A O 1
ATOM 768 N N . LYS A 1 106 ? -4.056 -1.294 20.307 1.00 93.00 106 LYS A N 1
ATOM 769 C CA . LYS A 1 106 ? -5.365 -1.147 20.955 1.00 93.00 106 LYS A CA 1
ATOM 770 C C . LYS A 1 106 ? -5.290 -0.457 22.312 1.00 93.00 106 LYS A C 1
ATOM 772 O O . LYS A 1 106 ? -6.133 0.384 22.599 1.00 93.00 106 LYS A O 1
ATOM 777 N N . ILE A 1 107 ? -4.288 -0.781 23.134 1.00 94.06 107 ILE A N 1
ATOM 778 C CA . ILE A 1 107 ? -4.075 -0.116 24.434 1.00 94.06 107 ILE A CA 1
ATOM 779 C C . ILE A 1 107 ? -3.852 1.391 24.243 1.00 94.06 107 ILE A C 1
ATOM 781 O O . ILE A 1 107 ? -4.344 2.186 25.035 1.00 94.06 107 ILE A O 1
ATOM 785 N N . GLY A 1 108 ? -3.163 1.788 23.170 1.00 94.75 108 GLY A N 1
ATOM 786 C CA . GLY A 1 108 ? -2.988 3.192 22.794 1.00 94.75 108 GLY A CA 1
ATOM 787 C C . GLY A 1 108 ? -4.242 3.869 22.229 1.00 94.75 108 GLY A C 1
ATOM 788 O O . GLY A 1 108 ? -4.183 5.051 21.908 1.00 94.75 108 GLY A O 1
ATOM 789 N N . GLY A 1 109 ? -5.359 3.148 22.085 1.00 92.75 109 GLY A N 1
ATOM 790 C CA . GLY A 1 109 ? -6.605 3.668 21.516 1.00 92.75 109 GLY A CA 1
ATOM 791 C C . GLY A 1 109 ? -6.592 3.811 19.991 1.00 92.75 109 GLY A C 1
ATOM 792 O O . GLY A 1 109 ? -7.483 4.448 19.432 1.00 92.75 109 GLY A O 1
ATOM 793 N N . PHE A 1 110 ? -5.601 3.237 19.304 1.00 95.69 110 PHE A N 1
ATOM 794 C CA . PHE A 1 110 ? -5.507 3.298 17.849 1.00 95.69 110 PHE A CA 1
ATOM 795 C C . PHE A 1 110 ? -6.312 2.182 17.190 1.00 95.69 110 PHE A C 1
ATOM 797 O O . PHE A 1 110 ? -6.320 1.038 17.647 1.00 95.69 110 PHE A O 1
ATOM 804 N N . THR A 1 111 ? -6.938 2.516 16.066 1.00 92.75 111 THR A N 1
ATOM 805 C CA . THR A 1 111 ? -7.758 1.588 15.278 1.00 92.75 111 THR A CA 1
ATOM 806 C C . THR A 1 111 ? -7.151 1.261 13.920 1.00 92.75 111 THR A C 1
ATOM 808 O O . THR A 1 111 ? -7.565 0.295 13.282 1.00 92.75 111 THR A O 1
ATOM 811 N N . TRP A 1 112 ? -6.134 2.016 13.496 1.00 96.12 112 TRP A N 1
ATOM 812 C CA . TRP A 1 112 ? -5.424 1.821 12.236 1.00 96.12 112 TRP A CA 1
ATOM 813 C C . TRP A 1 112 ? -3.950 1.484 12.434 1.00 96.12 112 TRP A C 1
ATOM 815 O O . TRP A 1 112 ? -3.261 2.072 13.271 1.00 96.12 112 TRP A O 1
ATOM 825 N N . VAL A 1 113 ? -3.437 0.616 11.566 1.00 97.94 113 VAL A N 1
ATOM 826 C CA . VAL A 1 113 ? -2.001 0.397 11.383 1.00 97.94 113 VAL A CA 1
ATOM 827 C C . VAL A 1 113 ? -1.626 0.622 9.923 1.00 97.94 113 VAL A C 1
ATOM 829 O O . VAL A 1 113 ? -2.209 0.021 9.020 1.00 97.94 113 VAL A O 1
ATOM 832 N N . ARG A 1 114 ? -0.605 1.452 9.695 1.00 98.25 114 ARG A N 1
ATOM 833 C CA . ARG A 1 114 ? 0.129 1.521 8.429 1.00 98.25 114 ARG A CA 1
ATOM 834 C C . ARG A 1 114 ? 1.318 0.564 8.491 1.00 98.25 114 ARG A C 1
ATOM 836 O O . ARG A 1 114 ? 2.220 0.757 9.305 1.00 98.25 114 ARG A O 1
ATOM 843 N N . GLN A 1 115 ? 1.325 -0.419 7.596 1.00 98.00 115 GLN A N 1
ATOM 844 C CA . GLN A 1 115 ? 2.430 -1.352 7.374 1.00 98.00 115 GLN A CA 1
ATOM 845 C C . GLN A 1 115 ? 2.992 -1.131 5.969 1.00 98.00 115 GLN A C 1
ATOM 847 O O . GLN A 1 115 ? 2.257 -1.214 4.986 1.00 98.00 115 GLN A O 1
ATOM 852 N N . GLN A 1 116 ? 4.297 -0.898 5.855 1.00 97.94 116 GLN A N 1
ATOM 853 C CA . GLN A 1 116 ? 4.965 -0.881 4.554 1.00 97.94 116 GLN A CA 1
ATOM 854 C C . GLN A 1 116 ? 5.300 -2.305 4.102 1.00 97.94 116 GLN A C 1
ATOM 856 O O . GLN A 1 116 ? 5.791 -3.110 4.890 1.00 97.94 116 GLN A O 1
ATOM 861 N N . ILE A 1 117 ? 5.029 -2.626 2.843 1.00 98.31 117 ILE A N 1
ATOM 862 C CA . ILE A 1 117 ? 5.408 -3.888 2.211 1.00 98.31 117 ILE A CA 1
ATOM 863 C C . ILE A 1 117 ? 6.268 -3.581 0.995 1.00 98.31 117 ILE A C 1
ATOM 865 O O . ILE A 1 117 ? 6.072 -2.568 0.318 1.00 98.31 117 ILE A O 1
ATOM 869 N N . HIS A 1 118 ? 7.193 -4.479 0.695 1.00 98.12 118 HIS A N 1
ATOM 870 C CA . HIS A 1 118 ? 7.953 -4.404 -0.533 1.00 98.12 118 HIS A CA 1
ATOM 871 C C . HIS A 1 118 ? 7.387 -5.386 -1.554 1.00 98.12 118 HIS A C 1
ATOM 873 O O . HIS A 1 118 ? 7.137 -6.546 -1.228 1.00 98.12 118 HIS A O 1
ATOM 879 N N . TRP A 1 119 ? 7.208 -4.938 -2.792 1.00 98.38 119 TRP A N 1
ATOM 880 C CA . TRP A 1 119 ? 6.783 -5.815 -3.877 1.00 98.38 119 TRP A CA 1
ATOM 881 C C . TRP A 1 119 ? 7.839 -6.897 -4.140 1.00 98.38 119 TRP A C 1
ATOM 883 O O . TRP A 1 119 ? 7.490 -8.073 -4.212 1.00 98.38 119 TRP A O 1
ATOM 893 N N . HIS A 1 120 ? 9.129 -6.546 -4.171 1.00 97.62 120 HIS A N 1
ATOM 894 C CA . HIS A 1 120 ? 10.200 -7.527 -4.413 1.00 97.62 120 HIS A CA 1
ATOM 895 C C . HIS A 1 120 ? 10.291 -8.654 -3.367 1.00 97.62 120 HIS A C 1
ATOM 897 O O . HIS A 1 120 ? 10.624 -9.776 -3.733 1.00 97.62 120 HIS A O 1
ATOM 903 N N . ASP A 1 121 ? 9.903 -8.406 -2.111 1.00 97.31 121 ASP A N 1
ATOM 904 C CA . ASP A 1 121 ? 9.860 -9.446 -1.068 1.00 97.31 121 ASP A CA 1
ATOM 905 C C . ASP A 1 121 ? 8.693 -10.436 -1.276 1.00 97.31 121 ASP A C 1
ATOM 907 O O . ASP A 1 121 ? 8.729 -11.566 -0.787 1.00 97.31 121 ASP A O 1
ATOM 911 N N . LEU A 1 122 ? 7.642 -10.016 -1.991 1.00 98.06 122 LEU A N 1
ATOM 912 C CA . LEU A 1 122 ? 6.430 -10.803 -2.235 1.00 98.06 122 LEU A CA 1
ATOM 913 C C . LEU A 1 122 ? 6.421 -11.477 -3.608 1.00 98.06 122 LEU A C 1
ATOM 915 O O . LEU A 1 122 ? 5.791 -12.521 -3.743 1.00 98.06 122 LEU A O 1
ATOM 919 N N . GLU A 1 123 ? 7.090 -10.896 -4.603 1.00 97.94 123 GLU A N 1
ATOM 920 C CA . GLU A 1 123 ? 7.202 -11.401 -5.978 1.00 97.94 123 GLU A CA 1
ATOM 921 C C . GLU A 1 123 ? 8.646 -11.247 -6.487 1.00 97.94 123 GLU A C 1
ATOM 923 O O . GLU A 1 123 ? 8.937 -10.492 -7.421 1.00 97.94 123 GLU A O 1
ATOM 928 N N . GLY A 1 124 ? 9.579 -11.942 -5.830 1.00 95.31 124 GLY A N 1
ATOM 929 C CA . GLY A 1 124 ? 11.008 -11.860 -6.157 1.00 95.31 124 GLY A CA 1
ATOM 930 C C . GLY A 1 124 ? 11.317 -12.277 -7.598 1.00 95.31 124 GLY A C 1
ATOM 931 O O . GLY A 1 124 ? 12.108 -11.627 -8.279 1.00 95.31 124 GLY A O 1
ATOM 932 N N . GLU A 1 125 ? 10.624 -13.301 -8.096 1.00 95.44 125 GLU A N 1
ATOM 933 C CA . GLU A 1 125 ? 10.605 -13.692 -9.506 1.00 95.44 125 GLU A CA 1
ATOM 934 C C . GLU A 1 125 ? 9.201 -13.476 -10.072 1.00 95.44 125 GLU A C 1
ATOM 936 O O . GLU A 1 125 ? 8.206 -13.740 -9.394 1.00 95.44 125 GLU A O 1
ATOM 941 N N . LYS A 1 126 ? 9.108 -13.024 -11.326 1.00 96.50 126 LYS A N 1
ATOM 942 C CA . LYS A 1 126 ? 7.827 -12.698 -11.962 1.00 96.50 126 LYS A CA 1
ATOM 943 C C . LYS A 1 126 ? 6.868 -13.892 -11.916 1.00 96.50 126 LYS A C 1
ATOM 945 O O . LYS A 1 126 ? 7.152 -14.950 -12.473 1.00 96.50 126 LYS A O 1
ATOM 950 N N . GLY A 1 127 ? 5.710 -13.701 -11.290 1.00 96.25 127 GLY A N 1
ATOM 951 C CA . GLY A 1 127 ? 4.671 -14.715 -11.121 1.00 96.25 127 GLY A CA 1
ATOM 952 C C . GLY A 1 127 ? 4.869 -15.679 -9.944 1.00 96.25 127 GLY A C 1
ATOM 953 O O . GLY A 1 127 ? 3.952 -16.454 -9.664 1.00 96.25 127 GLY A O 1
ATOM 954 N N . ASN A 1 128 ? 6.007 -15.636 -9.243 1.00 97.25 128 ASN A N 1
ATOM 955 C CA . ASN A 1 128 ? 6.290 -16.491 -8.093 1.00 97.25 128 ASN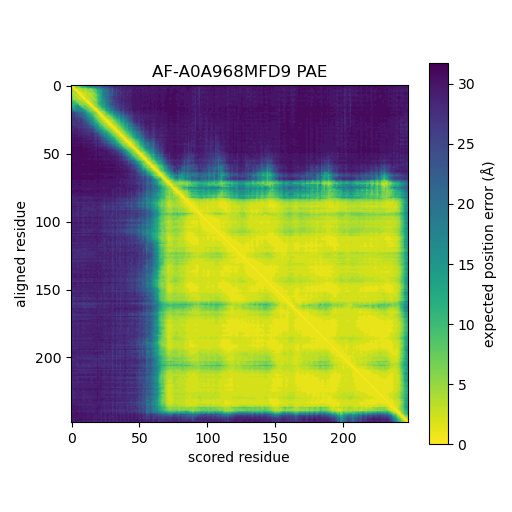 A CA 1
ATOM 956 C C . ASN A 1 128 ? 6.075 -15.719 -6.787 1.00 97.25 128 ASN A C 1
ATOM 958 O O . ASN A 1 128 ? 6.895 -14.888 -6.397 1.00 97.25 128 ASN A O 1
ATOM 962 N N . PHE A 1 129 ? 4.959 -15.998 -6.113 1.00 97.81 129 PHE A N 1
ATOM 963 C CA . PHE A 1 129 ? 4.530 -15.220 -4.958 1.00 97.81 129 PHE A CA 1
ATOM 964 C C . PHE A 1 129 ? 4.776 -15.905 -3.616 1.00 97.81 129 PHE A C 1
ATOM 966 O O . PHE A 1 129 ? 4.384 -17.055 -3.407 1.00 97.81 129 PHE A O 1
ATOM 973 N N . VAL A 1 130 ? 5.279 -15.134 -2.651 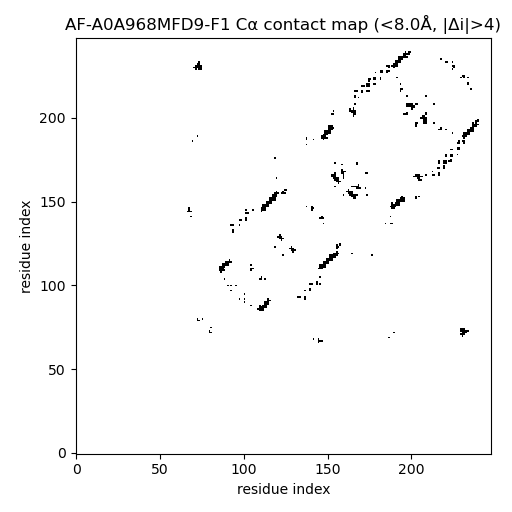1.00 97.19 130 VAL A N 1
ATOM 974 C CA . VAL A 1 130 ? 5.462 -15.559 -1.258 1.00 97.19 130 VAL A CA 1
ATOM 975 C C . VAL A 1 130 ? 4.526 -14.769 -0.340 1.00 97.19 130 VAL A C 1
ATOM 977 O O . VAL A 1 130 ? 4.876 -13.740 0.226 1.00 97.19 130 VAL A O 1
ATOM 980 N N . TRP A 1 131 ? 3.304 -15.274 -0.159 1.00 97.44 131 TRP A N 1
ATOM 981 C CA . TRP A 1 131 ? 2.259 -14.567 0.598 1.00 97.44 131 TRP A CA 1
ATOM 982 C C . TRP A 1 131 ? 2.261 -14.813 2.104 1.00 97.44 131 TRP A C 1
ATOM 984 O O . TRP A 1 131 ? 1.732 -14.001 2.862 1.00 97.44 131 TRP A O 1
ATOM 994 N N . ARG A 1 132 ? 2.820 -15.944 2.550 1.00 96.56 132 ARG A N 1
ATOM 995 C CA . ARG A 1 132 ? 2.599 -16.465 3.908 1.00 96.56 132 ARG A CA 1
ATOM 996 C C . ARG A 1 132 ? 2.895 -15.447 5.024 1.00 96.56 132 ARG A C 1
ATOM 998 O O . ARG A 1 132 ? 2.057 -15.345 5.920 1.00 96.56 132 ARG A O 1
ATOM 1005 N N . PRO A 1 133 ? 4.005 -14.680 5.000 1.00 95.31 133 PRO A N 1
ATOM 1006 C CA . PRO A 1 133 ? 4.260 -13.681 6.039 1.00 95.31 133 PRO A CA 1
ATOM 1007 C C . PRO A 1 133 ? 3.188 -12.582 6.085 1.00 95.31 133 PRO A C 1
ATOM 1009 O O . PRO A 1 133 ? 2.716 -12.210 7.159 1.00 95.31 133 PRO A O 1
ATOM 1012 N N . LEU A 1 134 ? 2.745 -12.096 4.923 1.00 98.12 134 LEU A N 1
ATOM 1013 C CA . LEU A 1 134 ? 1.712 -11.064 4.844 1.00 98.12 134 LEU A CA 1
ATOM 1014 C C . LEU A 1 134 ? 0.322 -11.611 5.208 1.00 98.12 134 LEU A C 1
ATOM 1016 O O . LEU A 1 134 ? -0.452 -10.920 5.866 1.00 98.12 134 LEU A O 1
ATOM 1020 N N . ASP A 1 135 ? 0.022 -12.871 4.877 1.00 97.88 135 ASP A N 1
ATOM 1021 C CA . ASP A 1 135 ? -1.225 -13.530 5.288 1.00 97.88 135 ASP A CA 1
ATOM 1022 C C . ASP A 1 135 ? -1.388 -13.562 6.808 1.00 97.88 135 ASP A C 1
ATOM 1024 O O . ASP A 1 135 ? -2.489 -13.334 7.318 1.00 97.88 135 ASP A O 1
ATOM 1028 N N . GLN A 1 136 ? -0.297 -13.836 7.529 1.00 96.44 136 GLN A N 1
ATOM 1029 C CA . GLN A 1 136 ? -0.280 -13.844 8.991 1.00 96.44 136 GLN A CA 1
ATOM 1030 C C . GLN A 1 136 ? -0.561 -12.449 9.550 1.00 96.44 136 GLN A C 1
ATOM 1032 O O . GLN A 1 136 ? -1.396 -12.317 10.443 1.00 96.44 136 GLN A O 1
ATOM 1037 N N . ILE A 1 137 ? 0.055 -11.410 8.979 1.00 97.56 137 ILE A N 1
ATOM 1038 C CA . ILE A 1 137 ? -0.170 -10.012 9.372 1.00 97.56 137 ILE A CA 1
ATOM 1039 C C . ILE A 1 137 ? -1.625 -9.595 9.138 1.00 97.56 137 ILE A C 1
ATOM 1041 O O . ILE A 1 137 ? -2.274 -9.089 10.053 1.00 97.56 137 ILE A O 1
ATOM 1045 N N . VAL A 1 138 ? -2.160 -9.839 7.937 1.00 97.12 138 VAL A N 1
ATOM 1046 C CA . VAL A 1 138 ? -3.545 -9.482 7.592 1.00 97.12 138 VAL A CA 1
ATOM 1047 C C . VAL A 1 138 ? -4.531 -10.221 8.498 1.00 97.12 138 VAL A C 1
ATOM 1049 O O . VAL A 1 138 ? -5.484 -9.624 8.999 1.00 97.12 138 VAL A O 1
ATOM 1052 N N . SER A 1 139 ? -4.291 -11.509 8.755 1.00 95.44 139 SER A N 1
ATOM 1053 C CA . SER A 1 139 ? -5.144 -12.306 9.645 1.00 95.44 139 SER A CA 1
ATOM 1054 C C . SER A 1 139 ? -5.069 -11.817 11.092 1.00 95.44 139 SER A C 1
ATOM 1056 O O . SER A 1 139 ? -6.102 -11.708 11.748 1.00 95.44 139 SER A O 1
ATOM 1058 N N . ALA A 1 140 ? -3.876 -11.468 11.581 1.00 95.12 140 ALA A N 1
ATOM 1059 C CA . ALA A 1 140 ? -3.684 -10.949 12.930 1.00 95.12 140 ALA A CA 1
ATOM 1060 C C . ALA A 1 140 ? -4.352 -9.579 13.123 1.00 95.12 140 ALA A C 1
ATOM 1062 O O . ALA A 1 140 ? -5.021 -9.378 14.136 1.00 95.12 140 ALA A O 1
ATOM 1063 N N . ALA A 1 141 ? -4.226 -8.666 12.152 1.00 94.94 141 ALA A N 1
ATOM 1064 C CA . ALA A 1 141 ? -4.897 -7.365 12.184 1.00 94.94 141 ALA A CA 1
ATOM 1065 C C . ALA A 1 141 ? -6.423 -7.534 12.256 1.00 94.94 141 ALA A C 1
ATOM 1067 O O . ALA A 1 141 ? -7.070 -6.955 13.127 1.00 94.94 141 ALA A O 1
ATOM 1068 N N . ARG A 1 142 ? -6.982 -8.424 11.422 1.00 91.88 142 ARG A N 1
ATOM 1069 C CA . ARG A 1 142 ? -8.414 -8.765 11.437 1.00 91.88 142 ARG A CA 1
ATOM 1070 C C . ARG A 1 142 ? -8.868 -9.378 12.756 1.00 91.88 142 ARG A C 1
ATOM 1072 O O . ARG A 1 142 ? -9.895 -8.966 13.273 1.00 91.88 142 ARG A O 1
ATOM 1079 N N . ALA A 1 143 ? -8.105 -10.318 13.310 1.00 91.69 143 ALA A N 1
ATOM 1080 C CA . ALA A 1 143 ? -8.413 -10.940 14.600 1.00 91.69 143 ALA A CA 1
ATOM 1081 C C . ALA A 1 143 ? -8.332 -9.960 15.785 1.00 91.69 143 ALA A C 1
ATOM 1083 O O . ALA A 1 143 ? -8.788 -10.280 16.878 1.00 91.69 143 ALA A O 1
ATOM 1084 N N . ASN A 1 144 ? -7.733 -8.784 15.584 1.00 92.06 144 ASN A N 1
ATOM 1085 C CA . ASN A 1 144 ? -7.621 -7.734 16.588 1.00 92.06 144 ASN A CA 1
ATOM 1086 C C . ASN A 1 144 ? -8.497 -6.513 16.286 1.00 92.06 144 ASN A C 1
ATOM 1088 O O . ASN A 1 144 ? -8.328 -5.515 16.977 1.00 92.06 144 ASN A O 1
ATOM 1092 N N . ASP A 1 145 ? -9.392 -6.576 15.295 1.00 90.19 145 ASP A N 1
ATOM 1093 C CA . ASP A 1 145 ? -10.237 -5.450 14.867 1.00 90.19 145 ASP A CA 1
ATOM 1094 C C . ASP A 1 145 ? -9.441 -4.176 14.527 1.00 90.19 145 ASP A C 1
ATOM 1096 O O . ASP A 1 145 ? -9.902 -3.055 14.731 1.00 90.19 145 ASP A O 1
ATOM 1100 N N . VAL A 1 146 ? -8.234 -4.346 13.981 1.00 93.69 146 VAL A N 1
ATOM 1101 C CA . VAL A 1 146 ? -7.377 -3.247 13.520 1.00 93.69 146 VAL A CA 1
ATOM 1102 C C . VAL A 1 146 ? -7.487 -3.117 12.003 1.00 93.69 146 VAL A C 1
ATOM 1104 O O . VAL A 1 146 ? -7.291 -4.084 11.260 1.00 93.69 146 VAL A O 1
ATOM 1107 N N . GLN A 1 147 ? -7.766 -1.904 11.528 1.00 94.06 147 GLN A N 1
ATOM 1108 C CA . GLN A 1 147 ? -7.772 -1.573 10.107 1.00 94.06 147 GLN A CA 1
ATOM 1109 C C . GLN A 1 147 ? -6.336 -1.481 9.589 1.00 94.06 147 GLN A C 1
ATOM 1111 O O . GLN A 1 147 ? -5.495 -0.765 10.132 1.00 94.06 147 GLN A O 1
ATOM 1116 N N . LEU A 1 148 ? -6.046 -2.223 8.522 1.00 97.19 148 LEU A N 1
ATOM 1117 C CA . LEU A 1 148 ? -4.716 -2.270 7.929 1.00 97.19 148 LEU A CA 1
ATOM 1118 C C . LEU A 1 148 ? -4.661 -1.400 6.673 1.00 97.19 148 LEU A C 1
ATOM 1120 O O . LEU A 1 148 ? -5.451 -1.596 5.744 1.00 97.19 148 LEU A O 1
ATOM 1124 N N . MET A 1 149 ? -3.691 -0.488 6.639 1.00 98.00 149 MET A N 1
ATOM 1125 C CA . MET A 1 149 ? -3.240 0.183 5.427 1.00 98.00 149 MET A CA 1
ATOM 1126 C C . MET A 1 149 ? -1.897 -0.399 4.989 1.00 98.00 149 MET A C 1
ATOM 1128 O O . MET A 1 149 ? -0.917 -0.337 5.735 1.00 98.00 149 MET A O 1
ATOM 1132 N N . LEU A 1 150 ? -1.841 -0.925 3.767 1.00 98.62 150 LEU A N 1
ATOM 1133 C CA . LEU A 1 150 ? -0.605 -1.422 3.170 1.00 98.62 150 LEU A CA 1
ATOM 1134 C C . LEU A 1 150 ? 0.027 -0.333 2.299 1.00 98.62 150 LEU A C 1
ATOM 1136 O O . LEU A 1 150 ? -0.558 0.072 1.297 1.00 98.62 150 LEU A O 1
ATOM 1140 N N . SER A 1 151 ? 1.220 0.136 2.666 1.00 98.50 151 SER A N 1
ATOM 1141 C CA . SER A 1 151 ? 2.039 1.001 1.808 1.00 98.50 151 SER A CA 1
ATOM 1142 C C . SER A 1 151 ? 2.924 0.137 0.928 1.00 98.50 151 SER A C 1
ATOM 1144 O O . SER A 1 151 ? 3.816 -0.537 1.431 1.00 98.50 151 SER A O 1
ATOM 1146 N N . VAL A 1 152 ? 2.684 0.158 -0.378 1.00 98.69 152 VAL A N 1
ATOM 1147 C CA . VAL A 1 152 ? 3.360 -0.725 -1.333 1.00 98.69 152 VAL A CA 1
ATOM 1148 C C . VAL A 1 152 ? 4.497 0.022 -2.013 1.00 98.69 152 VAL A C 1
ATOM 1150 O O . VAL A 1 152 ? 4.260 1.039 -2.665 1.00 98.69 152 VAL A O 1
ATOM 1153 N N . VAL A 1 153 ? 5.721 -0.479 -1.863 1.00 97.81 153 VAL A N 1
ATOM 1154 C CA . VAL A 1 153 ? 6.938 0.123 -2.431 1.00 97.81 153 VAL A CA 1
ATOM 1155 C C . VAL A 1 153 ? 7.855 -0.934 -3.049 1.00 97.81 153 VAL A C 1
ATOM 1157 O O . VAL A 1 153 ? 7.574 -2.128 -2.967 1.00 97.81 153 VAL A O 1
ATOM 1160 N N . ARG A 1 154 ? 8.984 -0.490 -3.609 1.00 96.69 154 ARG A N 1
ATOM 1161 C CA . ARG A 1 154 ? 10.121 -1.295 -4.081 1.00 96.69 154 ARG A CA 1
ATOM 1162 C C . ARG A 1 154 ? 9.759 -2.424 -5.043 1.00 96.69 154 ARG A C 1
ATOM 1164 O O . ARG A 1 154 ? 9.555 -3.567 -4.627 1.00 96.69 154 ARG A O 1
ATOM 1171 N N . SER A 1 155 ? 9.759 -2.109 -6.335 1.00 97.94 155 SER A N 1
ATOM 1172 C CA . SER A 1 155 ? 9.564 -3.105 -7.388 1.00 97.94 155 SER A CA 1
ATOM 1173 C C . SER A 1 155 ? 10.692 -4.141 -7.389 1.00 97.94 155 SER A C 1
ATOM 1175 O O . SER A 1 155 ? 11.817 -3.819 -6.999 1.00 97.94 155 SER A O 1
ATOM 1177 N N . PRO A 1 156 ? 10.426 -5.382 -7.815 1.00 97.69 156 PRO A N 1
ATOM 1178 C CA . PRO A 1 156 ? 11.472 -6.373 -8.016 1.00 97.69 156 PRO A CA 1
ATOM 1179 C C . PRO A 1 156 ? 12.418 -5.985 -9.158 1.00 97.69 156 PRO A C 1
ATOM 1181 O O . PRO A 1 156 ? 11.988 -5.303 -10.092 1.00 97.69 156 PRO A O 1
ATOM 1184 N N . PRO A 1 157 ? 13.679 -6.465 -9.143 1.00 96.12 157 PRO A N 1
ATOM 1185 C CA . PRO A 1 157 ? 14.652 -6.182 -10.199 1.00 96.12 157 PRO A CA 1
ATOM 1186 C C . PRO A 1 157 ? 14.165 -6.517 -11.612 1.00 96.12 157 PRO A C 1
ATOM 1188 O O . PRO A 1 157 ? 14.549 -5.854 -12.562 1.00 96.12 157 PRO A O 1
ATOM 1191 N N . TRP A 1 158 ? 13.295 -7.520 -11.776 1.00 96.88 158 TRP A N 1
ATOM 1192 C CA . TRP A 1 158 ? 12.755 -7.882 -13.091 1.00 96.88 158 TRP A CA 1
ATOM 1193 C C . TRP A 1 158 ? 11.765 -6.851 -13.659 1.00 96.88 158 TRP A C 1
ATOM 1195 O O . TRP A 1 158 ? 11.459 -6.898 -14.850 1.00 96.88 158 TRP A O 1
ATOM 1205 N N . ALA A 1 159 ? 11.245 -5.944 -12.827 1.00 97.31 159 ALA A N 1
ATOM 1206 C CA . ALA A 1 159 ? 10.310 -4.890 -13.221 1.00 97.31 159 ALA A CA 1
ATOM 1207 C C . ALA A 1 159 ? 11.009 -3.554 -13.544 1.00 97.31 159 ALA A C 1
ATOM 1209 O O . ALA A 1 159 ? 10.329 -2.582 -13.884 1.00 97.31 159 ALA A O 1
ATOM 1210 N N . THR A 1 160 ? 12.342 -3.496 -13.436 1.00 95.31 160 THR A N 1
ATOM 1211 C CA . THR A 1 160 ? 13.149 -2.301 -13.704 1.00 95.31 160 THR A CA 1
ATOM 1212 C C . THR A 1 160 ? 14.337 -2.648 -14.605 1.00 95.31 160 THR A C 1
ATOM 1214 O O . THR A 1 160 ? 15.002 -3.667 -14.448 1.00 95.31 160 THR A O 1
ATOM 1217 N N . THR A 1 161 ? 14.653 -1.784 -15.563 1.00 90.50 161 THR A N 1
ATOM 1218 C CA . THR A 1 161 ? 15.811 -1.937 -16.463 1.00 90.50 161 THR A CA 1
ATOM 1219 C C . THR A 1 161 ? 17.134 -1.712 -15.740 1.00 90.50 161 THR A C 1
ATOM 1221 O O . THR A 1 161 ? 18.168 -2.215 -16.170 1.00 90.50 161 THR A O 1
ATOM 1224 N N . THR A 1 162 ? 17.109 -0.987 -14.619 1.00 88.38 162 THR A N 1
ATOM 1225 C CA . THR A 1 162 ? 18.284 -0.754 -13.768 1.00 88.38 162 THR A CA 1
ATOM 1226 C C . THR A 1 162 ? 18.616 -1.944 -12.866 1.00 88.38 162 THR A C 1
ATOM 1228 O O . THR A 1 162 ? 19.713 -1.988 -12.314 1.00 88.38 162 THR A O 1
ATOM 1231 N N . GLY A 1 163 ? 17.681 -2.883 -12.674 1.00 88.94 163 GLY A N 1
ATOM 1232 C CA . GLY A 1 163 ? 17.794 -3.963 -11.692 1.00 88.94 163 GLY A CA 1
ATOM 1233 C C . GLY A 1 163 ? 17.689 -3.500 -10.231 1.00 88.94 163 GLY A C 1
ATOM 1234 O O . GLY A 1 163 ? 17.800 -4.320 -9.320 1.00 88.94 163 GLY A O 1
ATOM 1235 N N . HIS A 1 164 ? 17.468 -2.205 -9.980 1.00 92.12 164 HIS A N 1
ATOM 1236 C CA . HIS A 1 164 ? 17.260 -1.656 -8.641 1.00 92.12 164 HIS A CA 1
ATOM 1237 C C . HIS A 1 164 ? 15.777 -1.643 -8.257 1.00 92.12 164 HIS A C 1
ATOM 1239 O O . HIS A 1 164 ? 14.887 -1.668 -9.106 1.00 92.12 164 HIS A O 1
ATOM 1245 N N . THR A 1 165 ? 15.496 -1.536 -6.956 1.00 92.44 165 THR A N 1
ATOM 1246 C CA . THR A 1 165 ? 14.132 -1.606 -6.412 1.00 92.44 165 THR A CA 1
ATOM 1247 C C . THR A 1 165 ? 13.414 -0.247 -6.398 1.00 92.44 165 TH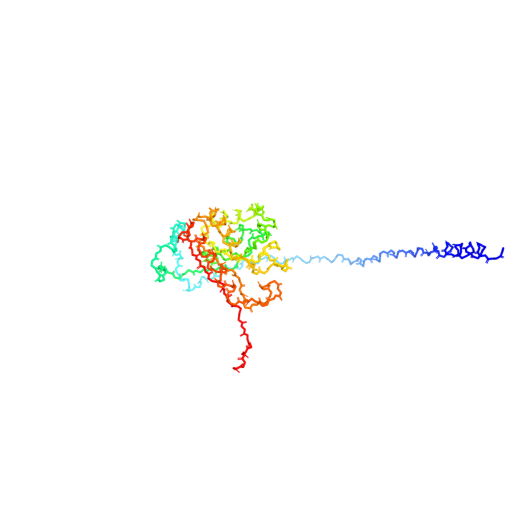R A C 1
ATOM 1249 O O . THR A 1 165 ? 12.953 0.202 -5.346 1.00 92.44 165 THR A O 1
ATOM 1252 N N . GLY A 1 166 ? 13.389 0.448 -7.537 1.00 94.62 166 GLY A N 1
ATOM 1253 C CA . GLY A 1 166 ? 12.675 1.718 -7.728 1.00 94.62 166 GLY A CA 1
ATOM 1254 C C . GLY A 1 166 ? 11.237 1.527 -8.215 1.00 94.62 166 GLY A C 1
ATOM 1255 O O . GLY A 1 166 ? 10.681 0.426 -8.127 1.00 94.62 166 GLY A O 1
ATOM 1256 N N . LEU A 1 167 ? 10.630 2.593 -8.745 1.00 96.06 167 LEU A N 1
ATOM 1257 C CA . LEU A 1 167 ? 9.367 2.473 -9.480 1.00 96.06 167 LEU A CA 1
ATOM 1258 C C . LEU A 1 167 ? 9.540 1.524 -10.675 1.00 96.06 167 LEU A C 1
ATOM 1260 O O . LEU A 1 167 ? 10.638 1.440 -11.226 1.00 96.06 167 LEU A O 1
ATOM 1264 N N . PRO A 1 168 ? 8.476 0.814 -11.075 1.00 96.62 168 PRO A N 1
ATOM 1265 C CA . PRO A 1 168 ? 8.523 -0.029 -12.259 1.00 96.62 168 PRO A CA 1
ATOM 1266 C C . PRO A 1 168 ? 8.709 0.822 -13.518 1.00 96.62 168 PRO A C 1
ATOM 1268 O O . PRO A 1 168 ? 8.223 1.957 -13.602 1.00 96.62 168 PRO A O 1
ATOM 1271 N N . ASP A 1 169 ? 9.343 0.241 -14.530 1.00 95.75 169 ASP A N 1
ATOM 1272 C CA . ASP A 1 169 ? 9.416 0.875 -15.850 1.00 95.75 169 ASP A CA 1
ATOM 1273 C C . ASP A 1 169 ? 8.068 0.789 -16.576 1.00 95.75 169 ASP A C 1
ATOM 1275 O O . ASP A 1 169 ? 7.659 1.725 -17.261 1.00 95.75 169 ASP A O 1
ATOM 1279 N N . ASP A 1 170 ? 7.359 -0.327 -16.385 1.00 96.94 170 ASP A N 1
ATOM 1280 C CA . ASP A 1 170 ? 6.021 -0.563 -16.917 1.00 96.94 170 ASP A CA 1
ATOM 1281 C C . ASP A 1 170 ? 4.970 -0.527 -15.789 1.00 96.94 170 ASP A C 1
ATOM 1283 O O . ASP A 1 170 ? 4.891 -1.463 -14.981 1.00 96.94 170 ASP A O 1
ATOM 1287 N N . PRO A 1 171 ? 4.106 0.505 -15.738 1.00 97.75 171 PRO A N 1
ATOM 1288 C CA . PRO A 1 171 ? 3.005 0.573 -14.781 1.00 97.75 171 PRO A CA 1
ATOM 1289 C C . PRO A 1 171 ? 2.059 -0.634 -14.837 1.00 97.75 171 PRO A C 1
ATOM 1291 O O . PRO A 1 171 ? 1.456 -0.967 -13.816 1.00 97.75 171 PRO A O 1
ATOM 1294 N N . ALA A 1 172 ? 1.934 -1.325 -15.978 1.00 98.31 172 ALA A N 1
ATOM 1295 C CA . ALA A 1 172 ? 1.082 -2.509 -16.091 1.00 98.31 172 ALA A CA 1
ATOM 1296 C C . ALA A 1 172 ? 1.621 -3.700 -15.278 1.00 98.31 172 ALA A C 1
ATOM 1298 O O . ALA A 1 172 ? 0.839 -4.508 -14.770 1.00 98.31 172 ALA A O 1
ATOM 1299 N N . ALA A 1 173 ? 2.941 -3.806 -15.086 1.00 98.31 173 ALA A N 1
ATOM 1300 C CA . ALA A 1 173 ? 3.513 -4.809 -14.189 1.00 98.31 173 ALA A CA 1
ATOM 1301 C C . ALA A 1 173 ? 3.043 -4.580 -12.743 1.00 98.31 173 ALA A C 1
ATOM 1303 O O . ALA A 1 173 ? 2.621 -5.521 -12.069 1.00 98.31 173 ALA A O 1
ATOM 1304 N N . PHE A 1 174 ? 3.037 -3.321 -12.298 1.00 98.62 174 PHE A N 1
ATOM 1305 C CA . PHE A 1 174 ? 2.543 -2.955 -10.972 1.00 98.62 174 PHE A CA 1
ATOM 1306 C C . PHE A 1 174 ? 1.025 -3.081 -10.856 1.00 98.62 174 PHE A C 1
ATOM 1308 O O . PHE A 1 174 ? 0.536 -3.539 -9.826 1.00 98.62 174 PHE A O 1
ATOM 1315 N N . GLU A 1 175 ? 0.275 -2.762 -11.916 1.00 98.81 175 GLU A N 1
ATOM 1316 C CA . GLU A 1 175 ? -1.170 -3.011 -11.977 1.00 98.81 175 GLU A CA 1
ATOM 1317 C C . GLU A 1 175 ? -1.486 -4.493 -11.717 1.00 98.81 175 GLU A C 1
ATOM 1319 O O . GLU A 1 175 ? -2.326 -4.817 -10.878 1.00 98.81 175 GLU A O 1
ATOM 1324 N N . ASN A 1 176 ? -0.761 -5.402 -12.376 1.00 98.69 176 ASN A N 1
ATOM 1325 C CA . ASN A 1 176 ? -0.930 -6.845 -12.198 1.00 98.69 176 ASN A CA 1
ATOM 1326 C C . ASN A 1 176 ? -0.605 -7.310 -10.771 1.00 98.69 176 ASN A C 1
ATOM 1328 O O . ASN A 1 176 ? -1.331 -8.140 -10.218 1.00 98.69 176 ASN A O 1
ATOM 1332 N N . PHE A 1 177 ? 0.456 -6.771 -10.163 1.00 98.81 177 PHE A N 1
ATOM 1333 C CA . PHE A 1 177 ? 0.790 -7.058 -8.768 1.00 98.81 177 PHE A CA 1
ATOM 1334 C C . PHE A 1 177 ? -0.303 -6.568 -7.813 1.00 98.81 177 PHE A C 1
ATOM 1336 O O . PHE A 1 177 ? -0.822 -7.342 -7.005 1.00 98.81 177 PHE A O 1
ATOM 1343 N N . MET A 1 178 ? -0.699 -5.298 -7.941 1.00 98.88 178 MET A N 1
ATOM 1344 C CA . MET A 1 178 ? -1.728 -4.685 -7.102 1.00 98.88 178 MET A CA 1
ATOM 1345 C C . MET A 1 178 ? -3.073 -5.397 -7.233 1.00 98.88 178 MET A C 1
ATOM 1347 O O . MET A 1 178 ? -3.764 -5.564 -6.230 1.00 98.88 178 MET A O 1
ATOM 1351 N N . ARG A 1 179 ? -3.416 -5.883 -8.431 1.00 98.81 179 ARG A N 1
ATOM 1352 C CA . ARG A 1 179 ? -4.626 -6.676 -8.676 1.00 98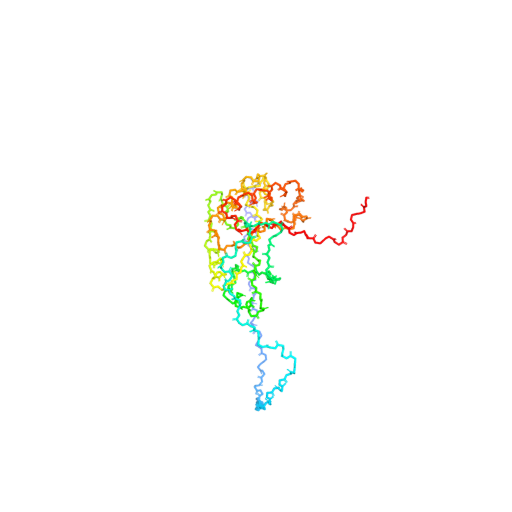.81 179 ARG A CA 1
ATOM 1353 C C . ARG A 1 179 ? -4.601 -7.971 -7.872 1.00 98.81 179 ARG A C 1
ATOM 1355 O O . ARG A 1 179 ? -5.528 -8.222 -7.113 1.00 98.81 179 ARG A O 1
ATOM 1362 N N . LYS A 1 180 ? -3.508 -8.738 -7.938 1.00 98.81 180 LYS A N 1
ATOM 1363 C CA . LYS A 1 180 ? -3.349 -9.980 -7.156 1.00 98.81 180 LYS A CA 1
ATOM 1364 C C . LYS A 1 180 ? -3.357 -9.723 -5.650 1.00 98.81 180 LYS A C 1
ATOM 1366 O O . LYS A 1 180 ? -3.959 -10.487 -4.896 1.00 98.81 180 LYS A O 1
ATOM 1371 N N . LEU A 1 181 ? -2.707 -8.645 -5.211 1.00 98.81 181 LEU A N 1
ATOM 1372 C CA . LEU A 1 181 ? -2.682 -8.230 -3.811 1.00 98.81 181 LEU A CA 1
ATOM 1373 C C . LEU A 1 181 ? -4.092 -7.869 -3.307 1.00 98.81 181 LEU A C 1
ATOM 1375 O O . LEU A 1 181 ? -4.499 -8.318 -2.232 1.00 98.81 181 LEU A O 1
ATOM 1379 N N . ALA A 1 182 ? -4.842 -7.086 -4.084 1.00 98.44 182 ALA A N 1
ATOM 1380 C CA . ALA A 1 182 ? -6.217 -6.702 -3.778 1.00 98.44 182 ALA A CA 1
ATOM 1381 C C . ALA A 1 182 ? -7.167 -7.905 -3.814 1.00 98.44 182 ALA A C 1
ATOM 1383 O O . ALA A 1 182 ? -7.963 -8.076 -2.898 1.00 98.44 182 ALA A O 1
ATOM 1384 N N . GLU A 1 183 ? -7.044 -8.790 -4.808 1.00 98.44 183 GLU A N 1
ATOM 1385 C CA . GLU A 1 183 ? -7.871 -10.003 -4.929 1.00 98.44 183 GLU A CA 1
ATOM 1386 C C . GLU A 1 183 ? -7.685 -10.893 -3.713 1.00 98.44 183 GLU A C 1
ATOM 1388 O O . GLU A 1 183 ? -8.652 -11.365 -3.111 1.00 98.44 183 GLU A O 1
ATOM 1393 N N . ARG A 1 184 ? -6.425 -11.070 -3.308 1.00 98.38 184 ARG A N 1
ATOM 1394 C CA . ARG A 1 184 ? -6.087 -11.882 -2.152 1.00 98.38 184 ARG A CA 1
ATOM 1395 C C . ARG A 1 184 ? -6.678 -11.306 -0.872 1.00 98.38 184 ARG A C 1
ATOM 1397 O O . ARG A 1 184 ? -7.205 -12.072 -0.068 1.00 98.38 184 ARG A O 1
ATOM 1404 N N . TYR A 1 185 ? -6.586 -9.995 -0.655 1.00 97.88 185 TYR A N 1
ATOM 1405 C CA . TYR A 1 185 ? -6.940 -9.363 0.622 1.00 97.88 185 TYR A CA 1
ATOM 1406 C C . TYR A 1 185 ? -8.237 -8.547 0.604 1.00 97.88 185 TYR A C 1
ATOM 1408 O O . TYR A 1 185 ? -8.490 -7.795 1.549 1.00 97.88 185 TYR A O 1
ATOM 1416 N N . ARG A 1 186 ? -9.083 -8.753 -0.409 1.00 95.62 186 ARG A N 1
ATOM 1417 C CA . ARG A 1 186 ? -10.388 -8.103 -0.563 1.00 95.62 186 ARG A CA 1
ATOM 1418 C C . ARG A 1 186 ? -11.203 -8.143 0.730 1.00 95.62 186 ARG A C 1
ATOM 1420 O O . ARG A 1 186 ? -11.350 -9.199 1.352 1.00 95.62 186 ARG A O 1
ATOM 1427 N N . GLY A 1 187 ? -11.703 -6.981 1.149 1.00 92.75 187 GLY A N 1
ATOM 1428 C CA . GLY A 1 187 ? -12.485 -6.794 2.375 1.00 92.75 187 GLY A CA 1
ATOM 1429 C C . GLY A 1 187 ? -11.710 -6.988 3.686 1.00 92.75 187 GLY A C 1
ATOM 1430 O O . GLY A 1 187 ? -12.299 -6.890 4.766 1.00 92.75 187 GLY A O 1
ATOM 1431 N N . ARG A 1 188 ? -10.402 -7.279 3.626 1.00 95.62 188 ARG A N 1
ATOM 1432 C CA . ARG A 1 188 ? -9.537 -7.504 4.798 1.00 95.62 188 ARG A CA 1
ATOM 1433 C C . ARG A 1 188 ? -8.467 -6.431 4.969 1.00 95.62 188 ARG A C 1
ATOM 1435 O O . ARG A 1 188 ? -8.082 -6.167 6.104 1.00 95.62 188 ARG A O 1
ATOM 1442 N N . VAL A 1 189 ? -8.025 -5.806 3.881 1.00 96.94 189 VAL A N 1
ATOM 1443 C CA . VAL A 1 189 ? -7.177 -4.606 3.891 1.00 96.94 189 VAL A CA 1
ATOM 1444 C C . VAL A 1 189 ? -8.056 -3.400 3.582 1.00 96.94 189 VAL A C 1
ATOM 1446 O O . VAL A 1 189 ? -8.788 -3.402 2.599 1.00 96.94 189 VAL A O 1
ATOM 1449 N N . ALA A 1 190 ? -8.010 -2.384 4.441 1.00 94.88 190 ALA A N 1
ATOM 1450 C CA . ALA A 1 190 ? -8.904 -1.232 4.343 1.00 94.88 190 ALA A CA 1
ATOM 1451 C C . ALA A 1 190 ? -8.375 -0.157 3.381 1.00 94.88 190 ALA A C 1
ATOM 1453 O O . ALA A 1 190 ? -9.158 0.590 2.794 1.00 94.88 190 ALA A O 1
ATOM 1454 N N . ALA A 1 191 ? -7.052 -0.074 3.211 1.00 96.81 191 ALA A N 1
ATOM 1455 C CA . ALA A 1 191 ? -6.427 0.917 2.350 1.00 96.81 191 ALA A CA 1
ATOM 1456 C C . ALA A 1 191 ? -5.117 0.419 1.728 1.00 96.81 191 ALA A C 1
ATOM 1458 O O . ALA A 1 191 ? -4.340 -0.303 2.358 1.00 96.81 191 ALA A O 1
ATOM 1459 N N . TYR A 1 192 ? -4.843 0.885 0.513 1.00 98.50 192 TYR A N 1
ATOM 1460 C CA . TYR A 1 192 ? -3.581 0.693 -0.188 1.00 98.50 192 TYR A CA 1
ATOM 1461 C C . TYR A 1 192 ? -2.962 2.055 -0.477 1.00 98.50 192 TYR A C 1
ATOM 1463 O O . TYR A 1 192 ? -3.531 2.860 -1.215 1.00 98.50 192 TYR A O 1
ATOM 1471 N N . GLN A 1 193 ? -1.795 2.319 0.104 1.00 98.62 193 GLN A N 1
ATOM 1472 C CA . GLN A 1 193 ? -0.995 3.477 -0.258 1.00 98.62 193 GLN A CA 1
ATOM 1473 C C . GLN A 1 193 ? -0.047 3.102 -1.397 1.00 98.62 193 GLN A C 1
ATOM 1475 O O . GLN A 1 193 ? 0.731 2.151 -1.281 1.00 98.62 193 GLN A O 1
ATOM 1480 N N . ILE A 1 194 ? -0.118 3.862 -2.489 1.00 98.62 194 ILE A N 1
ATOM 1481 C 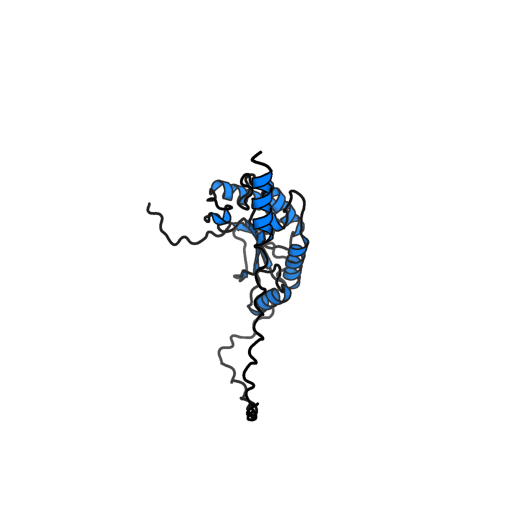CA . ILE A 1 194 ? 0.706 3.633 -3.670 1.00 98.62 194 ILE A CA 1
ATOM 1482 C C . ILE A 1 194 ? 1.997 4.432 -3.547 1.00 98.62 194 ILE A C 1
ATOM 1484 O O . ILE A 1 194 ? 1.990 5.657 -3.663 1.00 98.62 194 ILE A O 1
ATOM 1488 N N . TRP A 1 195 ? 3.094 3.703 -3.358 1.00 97.75 195 TRP A N 1
ATOM 1489 C CA . TRP A 1 195 ? 4.442 4.216 -3.142 1.00 97.75 195 TRP A CA 1
ATOM 1490 C C . TRP A 1 195 ? 4.668 4.953 -1.810 1.00 97.75 195 TRP A C 1
ATOM 1492 O O . TRP A 1 195 ? 3.750 5.174 -1.020 1.00 97.75 195 TRP A O 1
ATOM 1502 N N . ASN A 1 196 ? 5.926 5.311 -1.547 1.00 97.19 196 ASN A N 1
ATOM 1503 C CA . ASN A 1 196 ? 6.363 6.125 -0.415 1.00 97.19 196 ASN A CA 1
ATOM 1504 C C . ASN A 1 196 ? 7.322 7.194 -0.937 1.00 97.19 196 ASN A C 1
ATOM 1506 O O . ASN A 1 196 ? 8.201 6.871 -1.726 1.00 97.19 196 ASN A O 1
ATOM 1510 N N . GLU A 1 197 ? 7.123 8.449 -0.535 1.00 95.81 197 GLU A N 1
ATOM 1511 C CA . GLU A 1 197 ? 8.070 9.556 -0.732 1.00 95.81 197 GLU A CA 1
ATOM 1512 C C . GLU A 1 197 ? 8.785 9.572 -2.100 1.00 95.81 197 GLU A C 1
ATOM 1514 O O . GLU A 1 197 ? 10.014 9.639 -2.157 1.00 95.81 197 GLU A O 1
ATOM 1519 N N . PRO A 1 198 ? 8.049 9.554 -3.235 1.00 94.62 198 PRO A N 1
ATOM 1520 C CA . PRO A 1 198 ? 8.656 9.491 -4.569 1.00 94.62 198 PRO A CA 1
ATOM 1521 C C . PRO A 1 198 ? 9.592 10.677 -4.850 1.00 94.62 198 PRO A C 1
ATOM 1523 O O . PRO A 1 198 ? 10.442 10.619 -5.728 1.00 94.62 198 PRO A O 1
ATOM 1526 N N . ASN A 1 199 ? 9.493 11.763 -4.082 1.00 93.19 199 ASN A N 1
ATOM 1527 C CA . ASN A 1 199 ? 10.413 12.888 -4.169 1.00 93.19 199 ASN A CA 1
ATOM 1528 C C . ASN A 1 199 ? 11.826 12.607 -3.613 1.00 93.19 199 ASN A C 1
ATOM 1530 O O . ASN A 1 199 ? 12.678 13.498 -3.703 1.00 93.19 199 ASN A O 1
ATOM 1534 N N . LEU A 1 200 ? 12.097 11.430 -3.041 1.00 92.31 200 LEU A N 1
ATOM 1535 C CA . LEU A 1 200 ? 13.427 10.995 -2.610 1.00 92.31 200 LEU A CA 1
ATOM 1536 C C . LEU A 1 200 ? 14.023 9.982 -3.594 1.00 92.31 200 LEU A C 1
ATOM 1538 O O . LEU A 1 200 ? 13.414 8.961 -3.893 1.00 92.31 200 LEU A O 1
ATOM 1542 N N . SER A 1 201 ? 15.272 10.193 -4.021 1.00 92.50 201 SER A N 1
ATOM 1543 C CA . SER A 1 201 ? 15.939 9.275 -4.960 1.00 92.50 201 SER A CA 1
ATOM 1544 C C . SER A 1 201 ? 16.106 7.856 -4.410 1.00 92.50 201 SER A C 1
ATOM 1546 O O . SER A 1 201 ? 16.152 6.897 -5.173 1.00 92.50 201 SER A O 1
ATOM 1548 N N . HIS A 1 202 ? 16.185 7.692 -3.086 1.00 91.81 202 HIS A N 1
ATOM 1549 C CA . HIS A 1 202 ? 16.234 6.366 -2.466 1.00 91.81 202 HIS A CA 1
ATOM 1550 C C . HIS A 1 202 ? 14.978 5.537 -2.779 1.00 91.81 202 HIS A C 1
ATOM 1552 O O . HIS A 1 202 ? 15.081 4.341 -3.050 1.00 91.81 202 HIS A O 1
ATOM 1558 N N . GLU A 1 203 ? 13.816 6.191 -2.821 1.00 92.81 203 GLU A N 1
ATOM 1559 C CA . GLU A 1 203 ? 12.540 5.582 -3.199 1.00 92.81 203 GLU A CA 1
ATOM 1560 C C . GLU A 1 203 ? 12.438 5.365 -4.714 1.00 92.81 203 GLU A C 1
ATOM 1562 O O . GLU A 1 203 ? 11.604 4.601 -5.168 1.00 92.81 203 GLU A O 1
ATOM 1567 N N . GLY A 1 204 ? 13.308 5.976 -5.519 1.00 91.38 204 GLY A N 1
ATOM 1568 C CA . GLY A 1 204 ? 13.458 5.694 -6.950 1.00 91.38 204 GLY A CA 1
ATOM 1569 C C . GLY A 1 204 ? 14.588 4.713 -7.274 1.00 91.38 204 GLY A C 1
ATOM 1570 O O . GLY A 1 204 ? 15.128 4.744 -8.378 1.00 91.38 204 GLY A O 1
ATOM 1571 N N . GLY A 1 205 ? 15.017 3.876 -6.320 1.00 92.06 205 GLY A N 1
ATOM 1572 C CA . GLY A 1 205 ? 16.101 2.909 -6.551 1.00 92.06 205 GLY A CA 1
ATOM 1573 C C . GLY A 1 205 ? 17.480 3.558 -6.730 1.00 92.06 205 GLY A C 1
ATOM 1574 O O . GLY A 1 205 ? 18.327 3.027 -7.441 1.00 92.06 205 GLY A O 1
ATOM 1575 N N . GLY A 1 206 ? 17.701 4.718 -6.109 1.00 92.31 206 GLY A N 1
ATOM 1576 C CA . GLY A 1 206 ? 18.931 5.509 -6.225 1.00 92.31 206 GLY A CA 1
ATOM 1577 C C . GLY A 1 206 ? 18.855 6.636 -7.258 1.00 92.31 206 GLY A C 1
ATOM 1578 O O . GLY A 1 206 ? 19.783 7.439 -7.340 1.00 92.31 206 GLY A O 1
ATOM 1579 N N . THR A 1 207 ? 17.751 6.748 -7.999 1.00 88.38 207 THR A N 1
ATOM 1580 C CA . THR A 1 207 ? 17.535 7.789 -9.015 1.00 88.38 207 THR A CA 1
ATOM 1581 C C . THR A 1 207 ? 16.320 8.655 -8.678 1.00 88.38 207 THR A C 1
ATOM 1583 O O . THR A 1 207 ? 15.397 8.163 -8.029 1.00 88.38 207 THR A O 1
ATOM 1586 N N . PRO A 1 208 ? 16.300 9.949 -9.047 1.00 91.56 208 PRO A N 1
ATOM 1587 C CA . PRO A 1 208 ? 15.106 10.776 -8.890 1.00 91.56 208 PRO A CA 1
ATOM 1588 C C . PRO A 1 208 ? 13.910 10.174 -9.634 1.00 91.56 208 PRO A C 1
ATOM 1590 O O . PRO A 1 208 ? 14.054 9.713 -10.763 1.00 91.56 208 PRO A O 1
ATOM 1593 N N . VAL A 1 209 ? 12.731 10.203 -9.013 1.00 92.12 209 VAL A N 1
ATOM 1594 C CA . VAL A 1 209 ? 11.491 9.751 -9.654 1.00 92.12 209 VAL A CA 1
ATOM 1595 C C . VAL A 1 209 ? 10.870 10.901 -10.428 1.00 92.12 209 VAL A C 1
ATOM 1597 O O . VAL A 1 209 ? 10.609 11.970 -9.870 1.00 92.12 209 VAL A O 1
ATOM 1600 N N . GLU A 1 210 ? 10.558 10.657 -11.695 1.00 93.56 210 GLU A N 1
ATOM 1601 C CA . GLU A 1 210 ? 9.808 11.608 -12.506 1.00 93.56 210 GLU A CA 1
ATOM 1602 C C . GLU A 1 210 ? 8.327 11.639 -12.082 1.00 93.56 210 GLU A C 1
ATOM 1604 O O . GLU A 1 210 ? 7.695 10.579 -11.974 1.00 93.56 210 GLU A O 1
ATOM 1609 N N . PRO A 1 211 ? 7.709 12.824 -11.893 1.00 95.25 211 PRO A N 1
ATOM 1610 C CA . PRO A 1 211 ? 6.308 12.923 -11.475 1.00 95.25 211 PRO A CA 1
ATOM 1611 C C . PRO A 1 211 ? 5.335 12.154 -12.378 1.00 95.25 211 PRO A C 1
ATOM 1613 O O . PRO A 1 211 ? 4.370 11.569 -11.889 1.00 95.25 211 PRO A O 1
ATOM 1616 N N . ALA A 1 212 ? 5.603 12.115 -13.688 1.00 96.75 212 ALA A N 1
ATOM 1617 C CA . ALA A 1 212 ? 4.793 11.375 -14.654 1.00 96.75 212 ALA A CA 1
ATOM 1618 C C . ALA A 1 212 ? 4.867 9.851 -14.446 1.00 96.75 212 ALA A C 1
ATOM 1620 O O . ALA A 1 212 ? 3.842 9.175 -14.532 1.00 96.75 212 ALA A O 1
ATOM 1621 N N . GLN A 1 213 ? 6.047 9.313 -14.116 1.00 95.69 213 GLN A N 1
ATOM 1622 C CA . GLN A 1 213 ? 6.224 7.885 -13.828 1.00 95.69 213 GLN A CA 1
ATOM 1623 C C . GLN A 1 213 ? 5.475 7.488 -12.551 1.00 95.69 213 GLN A C 1
ATOM 1625 O O . GLN A 1 213 ? 4.767 6.475 -12.516 1.00 95.69 213 GLN A O 1
ATOM 1630 N N . TYR A 1 214 ? 5.568 8.324 -11.513 1.00 97.94 214 TYR A N 1
ATOM 1631 C CA . TYR A 1 214 ? 4.798 8.124 -10.290 1.00 97.94 214 TYR A CA 1
ATOM 1632 C C . TYR A 1 214 ? 3.288 8.214 -10.539 1.00 97.94 214 TYR A C 1
ATOM 1634 O O . TYR A 1 214 ? 2.552 7.340 -10.084 1.00 97.94 214 TYR A O 1
ATOM 1642 N N . LEU A 1 215 ? 2.815 9.201 -11.307 1.00 98.19 215 LEU A N 1
ATOM 1643 C CA . LEU A 1 215 ? 1.392 9.324 -11.633 1.00 98.19 215 LEU A CA 1
ATOM 1644 C C . LEU A 1 215 ? 0.869 8.094 -12.387 1.00 98.19 215 LEU A C 1
ATOM 1646 O O . LEU A 1 215 ? -0.199 7.587 -12.050 1.00 98.19 215 LEU A O 1
ATOM 1650 N N . ALA A 1 216 ? 1.625 7.583 -13.362 1.00 98.44 216 ALA A N 1
ATOM 1651 C CA . ALA A 1 216 ? 1.244 6.379 -14.094 1.00 98.44 216 ALA A CA 1
ATOM 1652 C C . ALA A 1 216 ? 1.163 5.147 -13.170 1.00 98.44 216 ALA A C 1
ATOM 1654 O O . ALA A 1 216 ? 0.216 4.363 -13.260 1.00 98.44 216 ALA A O 1
ATOM 1655 N N . THR A 1 217 ? 2.099 5.021 -12.225 1.00 98.44 217 THR A N 1
ATOM 1656 C CA . THR A 1 217 ? 2.107 3.956 -11.203 1.00 98.44 217 THR A CA 1
ATOM 1657 C C . THR A 1 217 ? 0.931 4.091 -10.227 1.00 98.44 217 THR A C 1
ATOM 1659 O O . THR A 1 217 ? 0.267 3.103 -9.909 1.00 98.44 217 THR A O 1
ATOM 1662 N N . LEU A 1 218 ? 0.613 5.317 -9.795 1.00 98.69 218 LEU A N 1
ATOM 1663 C CA . LEU A 1 218 ? -0.556 5.623 -8.967 1.00 98.69 218 LEU A CA 1
ATOM 1664 C C . LEU A 1 218 ? -1.861 5.248 -9.677 1.00 98.69 218 LEU A C 1
ATOM 1666 O O . LEU A 1 218 ? -2.713 4.592 -9.081 1.00 98.69 218 LEU A O 1
ATOM 1670 N N . GLN A 1 219 ? -2.009 5.620 -10.951 1.00 98.75 219 GLN A N 1
ATOM 1671 C CA . GLN A 1 219 ? -3.181 5.272 -11.757 1.00 98.75 219 GLN A CA 1
ATOM 1672 C C . GLN A 1 219 ? -3.325 3.756 -11.938 1.00 98.75 219 GLN A C 1
ATOM 1674 O O . GLN A 1 219 ? -4.431 3.235 -11.800 1.00 98.75 219 GLN A O 1
ATOM 1679 N N . ALA A 1 220 ? -2.223 3.050 -12.206 1.00 98.75 220 ALA A N 1
ATOM 1680 C CA . ALA A 1 220 ? -2.193 1.592 -12.292 1.00 98.75 220 ALA A CA 1
ATOM 1681 C C . ALA A 1 220 ? -2.663 0.935 -10.983 1.00 98.75 220 ALA A C 1
ATOM 1683 O O . ALA A 1 220 ? -3.607 0.144 -10.989 1.00 98.75 220 ALA A O 1
ATOM 1684 N N . GLY A 1 221 ? -2.076 1.320 -9.844 1.00 98.69 221 GLY A N 1
ATOM 1685 C CA . GLY A 1 221 ? -2.489 0.811 -8.534 1.00 98.69 221 GLY A CA 1
ATOM 1686 C C . GLY A 1 221 ? -3.951 1.128 -8.205 1.00 98.69 221 GLY A C 1
ATOM 1687 O O . GLY A 1 221 ? -4.676 0.256 -7.727 1.00 98.69 221 GLY A O 1
ATOM 1688 N N . TYR A 1 222 ? -4.410 2.343 -8.523 1.00 98.44 222 TYR A N 1
ATOM 1689 C CA . TYR A 1 222 ? -5.800 2.754 -8.328 1.00 98.44 222 TYR A CA 1
ATOM 1690 C C . TYR A 1 222 ? -6.780 1.882 -9.115 1.00 98.44 222 TYR A C 1
ATOM 1692 O O . TYR A 1 222 ? -7.724 1.354 -8.525 1.00 98.44 222 TYR A O 1
ATOM 1700 N N . ARG A 1 223 ? -6.553 1.704 -10.426 1.00 98.50 223 ARG A N 1
ATOM 1701 C CA . ARG A 1 223 ? -7.426 0.887 -11.284 1.00 98.50 223 ARG A CA 1
ATOM 1702 C C . ARG A 1 223 ? -7.514 -0.547 -10.776 1.00 98.50 223 ARG A C 1
ATOM 1704 O O . ARG A 1 223 ? -8.618 -1.035 -10.558 1.00 98.50 223 ARG A O 1
ATOM 1711 N N . ALA A 1 224 ? -6.364 -1.176 -10.521 1.00 98.62 224 ALA A N 1
ATOM 1712 C CA . ALA A 1 224 ? -6.303 -2.552 -10.037 1.00 98.62 224 ALA A CA 1
ATOM 1713 C C . ALA A 1 224 ? -7.081 -2.755 -8.731 1.00 98.62 224 ALA A C 1
ATOM 1715 O O . ALA A 1 224 ? -7.875 -3.688 -8.625 1.00 98.62 224 ALA A O 1
ATOM 1716 N N . VAL A 1 225 ? -6.874 -1.875 -7.745 1.00 98.38 225 VAL A N 1
ATOM 1717 C CA . VAL A 1 225 ? -7.564 -1.980 -6.454 1.00 98.38 225 VAL A CA 1
ATOM 1718 C C . VAL A 1 225 ? -9.061 -1.748 -6.628 1.00 98.38 225 VAL A C 1
ATOM 1720 O O . VAL A 1 225 ? -9.845 -2.554 -6.140 1.00 98.38 225 VAL A O 1
ATOM 1723 N N . LYS A 1 226 ? -9.477 -0.692 -7.336 1.00 96.06 226 LYS A N 1
ATOM 1724 C CA . LYS A 1 226 ? -10.900 -0.337 -7.453 1.00 96.06 226 LYS A CA 1
ATOM 1725 C C . LYS A 1 226 ? -11.725 -1.320 -8.271 1.00 96.06 226 LYS A C 1
ATOM 1727 O O . LYS A 1 226 ? -12.904 -1.489 -7.976 1.00 96.06 226 LYS A O 1
ATOM 1732 N N . GLU A 1 227 ? -11.126 -1.977 -9.259 1.00 97.12 227 GLU A N 1
ATOM 1733 C CA . GLU A 1 227 ? -11.809 -3.014 -10.035 1.00 97.12 227 GLU A CA 1
ATOM 1734 C C . GLU A 1 227 ? -12.113 -4.260 -9.186 1.00 97.12 227 GLU A C 1
ATOM 1736 O O . GLU A 1 227 ? -13.151 -4.897 -9.355 1.00 97.12 227 GLU A O 1
ATOM 1741 N N . VAL A 1 228 ? -11.230 -4.587 -8.241 1.00 96.94 228 VAL A N 1
ATOM 1742 C CA . VAL A 1 228 ? -11.332 -5.791 -7.405 1.00 96.94 228 VAL A CA 1
ATOM 1743 C C . VAL A 1 228 ? -12.087 -5.533 -6.101 1.00 96.94 228 VAL A C 1
ATOM 1745 O O . VAL A 1 228 ? -12.944 -6.323 -5.692 1.00 96.94 228 VAL A O 1
ATOM 1748 N N . ASP A 1 229 ? -11.744 -4.440 -5.426 1.00 95.56 229 ASP A N 1
ATOM 1749 C CA . ASP A 1 229 ? -12.273 -4.031 -4.135 1.00 95.56 229 ASP A CA 1
ATOM 1750 C C . ASP A 1 229 ? -12.622 -2.532 -4.157 1.00 95.56 229 ASP A C 1
ATOM 1752 O O . ASP A 1 229 ? -11.832 -1.687 -3.719 1.00 95.56 229 ASP A O 1
ATOM 1756 N N . PRO A 1 230 ? -13.821 -2.165 -4.646 1.00 93.31 230 PRO A N 1
ATOM 1757 C CA . PRO A 1 230 ? -14.248 -0.769 -4.666 1.00 93.31 230 PRO A CA 1
ATOM 1758 C C . PRO A 1 230 ? -14.329 -0.160 -3.258 1.00 93.31 230 PRO A C 1
ATOM 1760 O O . PRO A 1 230 ? -14.200 1.059 -3.121 1.00 93.31 230 PRO A O 1
ATOM 1763 N N . CYS A 1 231 ? -14.482 -0.986 -2.214 1.00 91.56 231 CYS A N 1
ATOM 1764 C CA . CYS A 1 231 ? -14.543 -0.550 -0.821 1.00 91.56 231 CYS A CA 1
ATOM 1765 C C . CYS A 1 231 ? -13.182 -0.162 -0.239 1.00 91.56 231 CYS A C 1
ATOM 1767 O O . CYS A 1 231 ? -13.148 0.625 0.709 1.00 91.56 231 CYS A O 1
ATOM 1769 N N . ALA A 1 232 ? -12.078 -0.673 -0.785 1.00 94.06 232 ALA A N 1
ATOM 1770 C CA . ALA A 1 232 ? -10.747 -0.310 -0.323 1.00 94.06 232 ALA A CA 1
ATOM 1771 C C . ALA A 1 232 ? -10.411 1.141 -0.705 1.00 94.06 232 ALA A C 1
ATOM 1773 O O . ALA A 1 232 ? -10.703 1.616 -1.811 1.00 94.06 232 ALA A O 1
ATOM 1774 N N . LEU A 1 233 ? -9.775 1.864 0.215 1.00 94.38 233 LEU A N 1
ATOM 1775 C CA . LEU A 1 233 ? -9.218 3.183 -0.071 1.00 94.38 233 LEU A CA 1
ATOM 1776 C C . LEU A 1 233 ? -7.924 3.041 -0.876 1.00 94.38 233 LEU A C 1
ATOM 1778 O O . LEU A 1 233 ? -7.123 2.137 -0.643 1.00 94.38 233 LEU A O 1
ATOM 1782 N N . VAL A 1 234 ? -7.697 3.977 -1.794 1.00 96.31 234 VAL A N 1
ATOM 1783 C CA . VAL A 1 234 ? -6.414 4.131 -2.483 1.00 96.31 234 VAL A CA 1
ATOM 1784 C C . VAL A 1 234 ? -5.854 5.486 -2.094 1.00 96.31 234 VAL A C 1
ATOM 1786 O O . VAL A 1 234 ? -6.518 6.506 -2.273 1.00 96.31 234 VAL A O 1
ATOM 1789 N N . VAL A 1 235 ? -4.650 5.485 -1.536 1.00 96.62 235 VAL A N 1
ATOM 1790 C CA . VAL A 1 235 ? -3.997 6.672 -0.982 1.00 96.62 235 VAL A CA 1
ATOM 1791 C C . VAL A 1 235 ? -2.744 6.954 -1.802 1.00 96.62 235 VAL A C 1
ATOM 1793 O O . VAL A 1 235 ? -1.961 6.048 -2.085 1.00 96.62 235 VAL A O 1
ATOM 1796 N N . SER A 1 236 ? -2.532 8.206 -2.200 1.00 97.12 236 SER A N 1
ATOM 1797 C CA . SER A 1 236 ? -1.267 8.606 -2.820 1.00 97.12 236 SER A CA 1
ATOM 1798 C C . SER A 1 236 ? -0.108 8.500 -1.819 1.00 97.12 236 SER A C 1
ATOM 1800 O O . SER A 1 236 ? -0.300 8.576 -0.601 1.00 97.12 236 SER A O 1
ATOM 1802 N N . ALA A 1 237 ? 1.120 8.375 -2.312 1.00 95.62 237 ALA A N 1
ATOM 1803 C CA . ALA A 1 237 ? 2.311 8.541 -1.494 1.00 95.62 237 ALA A CA 1
ATOM 1804 C C . ALA A 1 237 ? 2.295 9.891 -0.761 1.00 95.62 237 ALA A C 1
ATOM 1806 O O . ALA A 1 237 ? 1.934 10.926 -1.329 1.00 95.62 237 ALA A O 1
ATOM 1807 N N . ALA A 1 238 ? 2.721 9.872 0.500 1.00 90.06 238 ALA A N 1
ATOM 1808 C CA . ALA A 1 238 ? 3.122 11.086 1.194 1.00 90.06 238 ALA A CA 1
ATOM 1809 C C . ALA A 1 238 ? 4.489 11.532 0.658 1.00 90.06 238 ALA A C 1
ATOM 1811 O O . ALA A 1 238 ? 5.336 10.689 0.365 1.00 90.06 238 ALA A O 1
ATOM 1812 N N . LEU A 1 239 ? 4.695 12.842 0.513 1.00 91.19 239 LEU A N 1
ATOM 1813 C CA . LEU A 1 239 ? 5.987 13.402 0.123 1.00 91.19 239 LEU A CA 1
ATOM 1814 C C . LEU A 1 239 ? 6.855 13.621 1.361 1.00 91.19 239 LEU A C 1
ATOM 1816 O O . LEU A 1 239 ? 6.363 14.108 2.380 1.00 91.19 239 LEU A O 1
ATOM 1820 N N . ALA A 1 240 ? 8.153 13.352 1.236 1.00 87.81 240 ALA A N 1
ATOM 1821 C CA . ALA A 1 240 ? 9.109 13.736 2.262 1.00 87.81 240 ALA A CA 1
ATOM 1822 C C . ALA A 1 240 ? 9.161 15.264 2.373 1.00 87.81 240 ALA A C 1
ATOM 1824 O O . ALA A 1 240 ? 9.181 15.969 1.354 1.00 87.81 240 ALA A O 1
ATOM 1825 N N . LEU A 1 241 ? 9.240 15.782 3.598 1.00 86.56 241 LEU A N 1
ATOM 1826 C CA . LEU A 1 241 ? 9.503 17.199 3.831 1.00 86.56 241 LEU A CA 1
ATOM 1827 C C . LEU A 1 241 ? 10.872 17.566 3.247 1.00 86.56 241 LEU A C 1
ATOM 1829 O O . LEU A 1 241 ? 11.892 16.984 3.610 1.00 86.56 241 LEU A O 1
ATOM 1833 N N . ARG A 1 242 ? 10.909 18.571 2.369 1.00 70.06 242 ARG A N 1
ATOM 1834 C CA . ARG A 1 242 ? 12.162 19.210 1.954 1.00 70.06 242 ARG A CA 1
ATOM 1835 C C . ARG A 1 242 ? 12.341 20.488 2.765 1.00 70.06 242 ARG A C 1
ATOM 1837 O O . ARG A 1 242 ? 11.527 21.398 2.669 1.00 70.06 242 ARG A O 1
ATOM 1844 N N . THR A 1 243 ? 13.403 20.557 3.563 1.00 62.66 243 THR A N 1
ATOM 1845 C CA . THR A 1 243 ? 13.734 21.733 4.390 1.00 62.66 243 THR A CA 1
ATOM 1846 C C . THR A 1 243 ? 14.541 22.795 3.640 1.00 62.66 243 THR A C 1
ATOM 1848 O O . THR A 1 243 ? 14.882 23.824 4.217 1.00 62.66 243 THR A O 1
ATOM 1851 N N . THR A 1 244 ? 14.845 22.588 2.357 1.00 58.56 244 THR A N 1
ATOM 1852 C CA . THR A 1 244 ? 15.607 23.543 1.542 1.00 58.56 244 THR A CA 1
ATOM 1853 C C . THR A 1 244 ? 14.703 24.165 0.474 1.00 58.56 244 THR A C 1
ATOM 1855 O O . THR A 1 244 ? 14.189 23.427 -0.370 1.00 58.56 244 THR A O 1
ATOM 1858 N N . PRO A 1 245 ? 14.498 25.497 0.465 1.00 51.97 245 PRO A N 1
ATOM 1859 C CA . PRO A 1 245 ? 13.766 26.158 -0.607 1.00 51.97 245 PRO A CA 1
ATOM 1860 C C . PRO A 1 245 ? 14.580 26.052 -1.899 1.00 51.97 245 PRO A C 1
ATOM 1862 O O . PRO A 1 245 ? 15.724 26.510 -1.948 1.00 51.97 245 PRO A O 1
ATOM 1865 N N . THR A 1 246 ? 14.012 25.482 -2.960 1.00 58.03 246 THR A N 1
ATOM 1866 C CA . THR A 1 246 ? 14.537 25.724 -4.306 1.00 58.03 246 THR A CA 1
ATOM 1867 C C . THR A 1 246 ? 14.265 27.187 -4.623 1.00 58.03 246 THR A C 1
ATOM 1869 O O . THR A 1 246 ? 13.109 27.608 -4.673 1.00 58.03 246 THR A O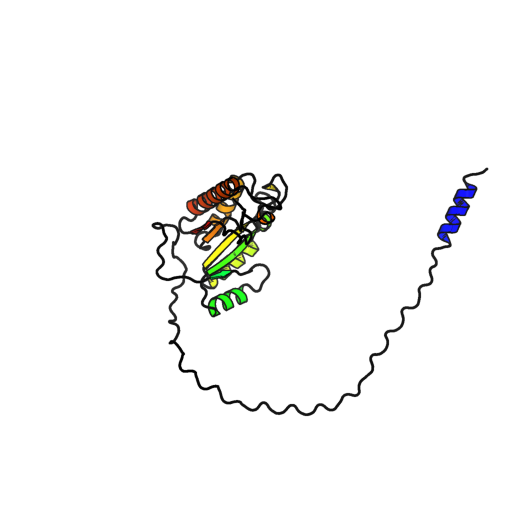 1
ATOM 1872 N N . ARG A 1 247 ? 15.332 27.980 -4.748 1.00 43.84 247 ARG A N 1
ATOM 1873 C CA . ARG A 1 247 ? 15.247 29.368 -5.211 1.00 43.84 247 ARG A CA 1
ATOM 1874 C C . ARG A 1 247 ? 14.535 29.377 -6.582 1.00 43.84 247 ARG A C 1
ATOM 1876 O O . ARG A 1 247 ? 14.818 28.459 -7.353 1.00 43.84 247 ARG A O 1
ATOM 1883 N N . PRO A 1 248 ? 13.606 30.323 -6.825 1.00 54.06 248 PRO A N 1
ATOM 1884 C CA . PRO A 1 248 ? 12.789 30.372 -8.040 1.00 54.06 248 PRO A CA 1
ATOM 1885 C C . PRO A 1 248 ? 13.615 30.385 -9.325 1.00 54.06 248 PRO A C 1
ATOM 1887 O O . PRO A 1 248 ? 14.751 30.916 -9.287 1.00 54.06 248 PRO A O 1
#

pLDDT: mean 81.76, std 19.11, range [42.06, 98.88]

Mean predicted aligned error: 14.89 Å